Protein AF-A0A8H3X590-F1 (afdb_monomer_lite)

InterPro domains:
  IPR041078 Plavaka transposase [PF18759] (46-202)

Radius of gyration: 19.2 Å; chains: 1; bounding box: 44×48×50 Å

Sequence (205 aa):
MPLMSCIQNILEISDISQTFALEYEELYKTTKNGKGNIYKKQNNEKCQLHPIYLSLGNIPTWRRNRQDAKQLLGYLPIIKSNVEKEIKRQLFHKCLDIILEPILTFSEKGTNLLFNNKFIWFYPKISTIIADWPEAATFCLTYKSTKSKYSCHFCLVKRDNLTNTNLNKKDMELRNHENMQYYYNSNEEQTVSIETVPNIFWKFK

Foldseek 3Di:
DLVLVQVVQLLVPPVQLVQFDQDADPPDDDDPDDDDDDDDDDDDDDFDWAWDKDADNRHPPVVCPDPSRIDTLDTQGDDDPPDDPQVNLQSRQVVVCVSCVVLLVCQPVFDWHQHPNDTDTDRHDDDDDDDDLVVLCSLLQADCDLPQLQNDSFWQDGSVCPPPPPDDPVNIHTDDLVVCVVCLVVVNCSVSRGDNHDRPCNSHD

pLDDT: mean 82.75, std 17.67, range [28.27, 96.56]

Organism: Gigaspora margarita (NCBI:txid4874)

Structure (mmCIF, N/CA/C/O backbone):
data_AF-A0A8H3X590-F1
#
_entry.id   AF-A0A8H3X590-F1
#
loop_
_atom_site.group_PDB
_atom_site.id
_atom_site.type_symbol
_atom_site.label_atom_id
_atom_site.label_alt_id
_atom_site.label_comp_id
_atom_site.label_asym_id
_atom_site.label_entity_id
_atom_site.label_seq_id
_atom_site.pdbx_PDB_ins_code
_atom_site.Cartn_x
_atom_site.Cartn_y
_atom_site.Cartn_z
_atom_site.occupancy
_atom_site.B_iso_or_equiv
_atom_site.auth_seq_id
_atom_site.auth_comp_id
_atom_site.auth_asym_id
_atom_site.auth_atom_id
_atom_site.pdbx_PDB_model_num
ATOM 1 N N . MET A 1 1 ? -1.806 15.517 14.520 1.00 57.88 1 MET A N 1
ATOM 2 C CA . MET A 1 1 ? -1.315 14.497 13.567 1.00 57.88 1 MET A CA 1
ATOM 3 C C . MET A 1 1 ? -2.529 13.956 12.818 1.00 57.88 1 MET A C 1
ATOM 5 O O . MET A 1 1 ? -3.416 13.440 13.490 1.00 57.88 1 MET A O 1
ATOM 9 N N . PRO A 1 2 ? -2.640 14.141 11.489 1.00 80.62 2 PRO A N 1
ATOM 10 C CA . PRO A 1 2 ? -3.891 13.912 10.755 1.00 80.62 2 PRO A CA 1
ATOM 11 C C . PRO A 1 2 ? -4.395 12.467 10.842 1.00 80.62 2 PRO A C 1
ATOM 13 O O . PRO A 1 2 ? -5.602 12.260 10.853 1.00 80.62 2 PRO A O 1
ATOM 16 N N . LEU A 1 3 ? -3.498 11.482 10.988 1.00 87.88 3 LEU A N 1
ATOM 17 C CA . LEU A 1 3 ? -3.860 10.066 11.080 1.00 87.88 3 LEU A CA 1
ATOM 18 C C . LEU A 1 3 ? -4.837 9.771 12.228 1.00 87.88 3 LEU A C 1
ATOM 20 O O . LEU A 1 3 ? -5.908 9.225 11.981 1.00 87.88 3 LEU A O 1
ATOM 24 N N . MET A 1 4 ? -4.487 10.134 13.467 1.00 88.25 4 MET A N 1
ATOM 25 C CA . MET A 1 4 ? -5.324 9.813 14.631 1.00 88.25 4 MET A CA 1
ATOM 26 C C . MET A 1 4 ? -6.676 10.510 14.559 1.00 88.25 4 MET A C 1
ATOM 28 O O . MET A 1 4 ? -7.693 9.872 14.806 1.00 88.25 4 MET A O 1
ATOM 32 N N . SER A 1 5 ? -6.698 11.773 14.129 1.00 90.06 5 SER A N 1
ATOM 33 C CA . SER A 1 5 ? -7.947 12.498 13.897 1.00 90.06 5 SER A CA 1
ATOM 34 C C . SER A 1 5 ? -8.797 11.825 12.813 1.00 90.06 5 SER A C 1
ATOM 36 O O . SER A 1 5 ? -9.993 11.663 13.001 1.00 90.06 5 SER A O 1
ATOM 38 N N . CYS A 1 6 ? -8.201 11.346 11.713 1.00 92.75 6 CYS A N 1
ATOM 39 C CA . CYS A 1 6 ? -8.937 10.595 10.689 1.00 92.75 6 CYS A CA 1
ATOM 40 C C . CYS A 1 6 ? -9.541 9.298 11.242 1.00 92.75 6 CYS A C 1
ATOM 42 O O . CYS A 1 6 ? -10.687 8.984 10.933 1.00 92.75 6 CYS A O 1
ATOM 44 N N . ILE A 1 7 ? -8.786 8.543 12.047 1.00 92.06 7 ILE A N 1
ATOM 45 C CA . ILE A 1 7 ? -9.272 7.304 12.672 1.00 92.06 7 ILE A CA 1
ATOM 46 C C . ILE A 1 7 ? -10.425 7.619 13.634 1.00 92.06 7 ILE A C 1
ATOM 48 O O . ILE A 1 7 ? -11.472 6.983 13.550 1.00 92.06 7 ILE A O 1
ATOM 52 N N . GLN A 1 8 ? -10.258 8.622 14.501 1.00 91.31 8 GLN A N 1
ATOM 53 C CA . GLN A 1 8 ? -11.281 9.054 15.458 1.00 91.31 8 GLN A CA 1
ATOM 54 C C . GLN A 1 8 ? -12.563 9.492 14.749 1.00 91.31 8 GLN A C 1
ATOM 56 O O . GLN A 1 8 ? -13.624 8.965 15.061 1.00 91.31 8 GLN A O 1
ATOM 61 N N . ASN A 1 9 ? -12.459 10.328 13.714 1.00 92.12 9 ASN A N 1
ATOM 62 C CA . ASN A 1 9 ? -13.611 10.772 12.927 1.00 92.12 9 ASN A CA 1
ATOM 63 C C . ASN A 1 9 ? -14.403 9.599 12.317 1.00 92.12 9 ASN A C 1
ATOM 65 O O . ASN A 1 9 ? -15.622 9.672 12.209 1.00 92.12 9 ASN A O 1
ATOM 69 N N . ILE A 1 10 ? -13.731 8.518 11.894 1.00 92.62 10 ILE A N 1
ATOM 70 C CA . ILE A 1 10 ? -14.415 7.317 11.379 1.00 92.62 10 ILE A CA 1
ATOM 71 C C . ILE A 1 10 ? -15.140 6.581 12.512 1.00 92.62 10 ILE A C 1
ATOM 73 O O . ILE A 1 10 ? -16.262 6.115 12.322 1.00 92.62 10 ILE A O 1
ATOM 77 N N . LEU A 1 11 ? -14.505 6.463 13.679 1.00 91.56 11 LEU A N 1
ATOM 78 C CA . LEU A 1 11 ? -15.050 5.746 14.835 1.00 91.56 11 LEU A CA 1
ATOM 79 C C . LEU A 1 11 ? -16.161 6.513 15.563 1.00 91.56 11 LEU A C 1
ATOM 81 O O . LEU A 1 11 ? -16.959 5.893 16.256 1.00 91.56 11 LEU A O 1
ATOM 85 N N . GLU A 1 12 ? -16.247 7.831 15.392 1.00 90.50 12 GLU A N 1
ATOM 86 C CA . GLU A 1 12 ? -17.350 8.655 15.905 1.00 90.50 12 GLU A CA 1
ATOM 87 C C . GLU A 1 12 ? -18.681 8.385 15.186 1.00 90.50 12 GLU A C 1
ATOM 89 O O . GLU A 1 12 ? -19.751 8.716 15.701 1.00 90.50 12 GLU A O 1
ATOM 94 N N . ILE A 1 13 ? -18.646 7.746 14.013 1.00 90.31 13 ILE A N 1
ATOM 95 C CA . ILE A 1 13 ? -19.857 7.373 13.290 1.00 90.31 13 ILE A CA 1
ATOM 96 C C . ILE A 1 13 ? -20.522 6.195 14.018 1.00 90.31 13 ILE A C 1
ATOM 98 O O . ILE A 1 13 ? -19.955 5.106 14.135 1.00 90.31 13 ILE A O 1
ATOM 102 N N . SER A 1 14 ? -21.746 6.414 14.504 1.00 86.44 14 SER A N 1
ATOM 103 C CA . SER A 1 14 ? -22.426 5.513 15.446 1.00 86.44 14 SER A CA 1
ATOM 104 C C . SER A 1 14 ? -22.568 4.071 14.948 1.00 86.44 14 SER A C 1
ATOM 106 O O . SER A 1 14 ? -22.313 3.137 15.707 1.00 86.44 14 SER A O 1
ATOM 108 N N . ASP A 1 15 ? -22.919 3.866 13.678 1.00 86.69 15 ASP A N 1
ATOM 109 C CA . ASP A 1 15 ? -23.076 2.530 13.092 1.00 86.69 15 ASP A CA 1
ATOM 110 C C . ASP A 1 15 ? -21.729 1.825 12.826 1.00 86.69 15 ASP A C 1
ATOM 112 O O . ASP A 1 15 ? -21.641 0.595 12.867 1.00 86.69 15 ASP A O 1
ATOM 116 N N . ILE A 1 16 ? -20.654 2.590 12.615 1.00 84.56 16 ILE A N 1
ATOM 117 C CA . ILE A 1 16 ? -19.287 2.067 12.503 1.00 84.56 16 ILE A CA 1
ATOM 118 C C . ILE A 1 16 ? -18.768 1.637 13.871 1.00 84.56 16 ILE A C 1
ATOM 120 O O . ILE A 1 16 ? -18.254 0.529 13.981 1.00 84.56 16 ILE A O 1
ATOM 124 N N . SER A 1 17 ? -18.941 2.451 14.917 1.00 76.75 17 SER A N 1
ATOM 125 C CA . SER A 1 17 ? -18.520 2.082 16.278 1.00 76.75 17 SER A CA 1
ATOM 126 C C . SER A 1 17 ? -19.137 0.753 16.732 1.00 76.75 17 SER A C 1
ATOM 128 O O . SER A 1 17 ? -18.468 -0.077 17.342 1.00 76.75 17 SER A O 1
ATOM 130 N N . GLN A 1 18 ? -20.392 0.498 16.356 1.00 79.19 18 GLN A N 1
ATOM 131 C CA . GLN A 1 18 ? -21.087 -0.754 16.671 1.00 79.19 18 GLN A CA 1
ATOM 132 C C . GLN A 1 18 ? -20.576 -1.969 15.883 1.00 79.19 18 GLN A C 1
ATOM 134 O O . GLN A 1 18 ? -20.764 -3.102 16.319 1.00 79.19 18 GLN A O 1
ATOM 139 N N . THR A 1 19 ? -19.965 -1.755 14.715 1.00 79.19 19 THR A N 1
ATOM 140 C CA . THR A 1 19 ? -19.538 -2.825 13.795 1.00 79.19 19 THR A CA 1
ATOM 141 C C . THR A 1 19 ? -18.021 -2.980 13.694 1.00 79.19 19 THR A C 1
ATOM 143 O O . THR A 1 19 ? -17.544 -3.880 13.002 1.00 79.19 19 THR A O 1
ATOM 146 N N . PHE A 1 20 ? -17.263 -2.119 14.372 1.00 79.88 20 PHE A N 1
ATOM 147 C CA . PHE A 1 20 ? -15.809 -2.134 14.397 1.00 79.88 20 PHE A CA 1
ATOM 148 C C . PHE A 1 20 ? -15.286 -3.311 15.228 1.00 79.88 20 PHE A C 1
ATOM 150 O O . PHE A 1 20 ? -15.582 -3.430 16.416 1.00 79.88 20 PHE A O 1
ATOM 157 N N . ALA A 1 21 ? -14.474 -4.168 14.608 1.00 76.56 21 ALA A N 1
ATOM 158 C CA . ALA A 1 21 ? -13.786 -5.251 15.303 1.00 76.56 21 ALA A CA 1
ATOM 159 C C . ALA A 1 21 ? -12.439 -4.769 15.869 1.00 76.56 21 ALA A C 1
ATOM 161 O O . ALA A 1 21 ? -11.630 -4.197 15.143 1.00 76.56 21 ALA A O 1
ATOM 162 N N . LEU A 1 22 ? -12.165 -5.016 17.152 1.00 72.81 22 LEU A N 1
ATOM 163 C CA . LEU A 1 22 ? -10.876 -4.652 17.764 1.00 72.81 22 LEU A CA 1
ATOM 164 C C . LEU A 1 22 ? -9.712 -5.480 17.203 1.00 72.81 22 LEU A C 1
ATOM 166 O O . LEU A 1 22 ? -8.600 -4.974 17.070 1.00 72.81 22 LEU A O 1
ATOM 170 N N . GLU A 1 23 ? -9.990 -6.722 16.815 1.00 64.81 23 GLU A N 1
ATOM 171 C CA . GLU A 1 23 ? -9.049 -7.606 16.136 1.00 64.81 23 GLU A CA 1
ATOM 172 C C . GLU A 1 23 ? -9.379 -7.661 14.641 1.00 64.81 23 GLU A C 1
ATOM 174 O O . GLU A 1 23 ? -10.546 -7.671 14.240 1.00 64.81 23 GLU A O 1
ATOM 179 N N . TYR A 1 24 ? -8.343 -7.628 13.802 1.00 53.16 24 TYR A N 1
ATOM 180 C CA . TYR A 1 24 ? -8.499 -7.751 12.356 1.00 53.16 24 TYR A CA 1
ATOM 181 C C . TYR A 1 24 ? -8.414 -9.226 11.961 1.00 53.16 24 TYR A C 1
ATOM 183 O O . TYR A 1 24 ? -7.345 -9.825 12.051 1.00 53.16 24 TYR A O 1
ATOM 191 N N . GLU A 1 25 ? -9.519 -9.784 11.473 1.00 52.44 25 GLU A N 1
ATOM 192 C CA . GLU A 1 25 ? -9.535 -11.073 10.781 1.00 52.44 25 GLU A CA 1
ATOM 193 C C . GLU A 1 25 ? -9.672 -10.843 9.268 1.00 52.44 25 GLU A C 1
ATOM 195 O O . GLU A 1 25 ? -10.528 -10.070 8.819 1.00 52.44 25 GLU A O 1
ATOM 200 N N . GLU A 1 26 ? -8.848 -11.519 8.459 1.00 44.62 26 GLU A N 1
ATOM 201 C CA . GLU A 1 26 ? -8.999 -11.535 6.999 1.00 44.62 26 GLU A CA 1
ATOM 202 C C . GLU A 1 26 ? -10.311 -12.238 6.614 1.00 44.62 26 GLU A C 1
ATOM 204 O O . GLU A 1 26 ? -10.376 -13.446 6.388 1.00 44.62 26 GLU A O 1
ATOM 209 N N . LEU A 1 27 ? -11.399 -11.474 6.527 1.00 39.84 27 LEU A N 1
ATOM 210 C CA . LEU A 1 27 ? -12.687 -11.984 6.069 1.00 39.84 27 LEU A CA 1
ATOM 211 C C . LEU A 1 27 ? -12.680 -12.130 4.539 1.00 39.84 27 LEU A C 1
ATOM 213 O O . LEU A 1 27 ? -13.126 -11.238 3.811 1.00 39.84 27 LEU A O 1
ATOM 217 N N . TYR A 1 28 ? -12.225 -13.278 4.033 1.00 33.28 28 TYR A N 1
ATOM 218 C CA . TYR A 1 28 ? -12.464 -13.673 2.643 1.00 33.28 28 TYR A CA 1
ATOM 219 C C . TYR A 1 28 ? -13.969 -13.901 2.434 1.00 33.28 28 TYR A C 1
ATOM 221 O O . TYR A 1 28 ? -14.511 -14.953 2.764 1.00 33.28 28 TYR A O 1
ATOM 229 N N . LYS A 1 29 ? -14.672 -12.916 1.867 1.00 37.62 29 LYS A N 1
ATOM 230 C CA . LYS A 1 29 ? -16.024 -13.107 1.321 1.00 37.62 29 LYS A CA 1
ATOM 231 C C . LYS A 1 29 ? -15.981 -12.958 -0.195 1.00 37.62 29 LYS A C 1
ATOM 233 O O . LYS A 1 29 ? -15.778 -11.864 -0.714 1.00 37.62 29 LYS A O 1
ATOM 238 N N . THR A 1 30 ? -16.204 -14.061 -0.905 1.00 30.72 30 THR A N 1
ATOM 239 C CA . THR A 1 30 ? -16.489 -14.090 -2.343 1.00 30.72 30 THR A CA 1
ATOM 240 C C . THR A 1 30 ? -17.854 -13.459 -2.598 1.00 30.72 30 THR A C 1
ATOM 242 O O . THR A 1 30 ? -18.898 -14.084 -2.423 1.00 30.72 30 THR A O 1
ATOM 245 N N . THR A 1 31 ? -17.881 -12.203 -3.034 1.00 37.03 31 THR A N 1
ATOM 246 C CA . THR A 1 31 ? -19.108 -11.584 -3.539 1.00 37.03 31 THR A CA 1
ATOM 247 C C . THR A 1 31 ? -19.279 -11.909 -5.021 1.00 37.03 31 THR A C 1
ATOM 249 O O . THR A 1 31 ? -18.711 -11.259 -5.898 1.00 37.03 31 THR A O 1
ATOM 252 N N . LYS A 1 32 ? -20.116 -12.913 -5.320 1.00 39.38 32 LYS A N 1
ATOM 253 C CA . LYS A 1 32 ? -20.807 -12.984 -6.614 1.00 39.38 32 LYS A CA 1
ATOM 254 C C . LYS A 1 32 ? -21.750 -11.786 -6.684 1.00 39.38 32 LYS A C 1
ATOM 256 O O . LYS A 1 32 ? -22.733 -11.755 -5.952 1.00 39.38 32 LYS A O 1
ATOM 261 N N . ASN A 1 33 ? -21.384 -10.800 -7.499 1.00 33.91 33 ASN A N 1
ATOM 262 C CA . ASN A 1 33 ? -22.242 -9.912 -8.295 1.00 33.91 33 ASN A CA 1
ATOM 263 C C . ASN A 1 33 ? -21.547 -8.563 -8.469 1.00 33.91 33 ASN A C 1
ATOM 265 O O . ASN A 1 33 ? -21.613 -7.672 -7.622 1.00 33.91 33 ASN A O 1
ATOM 269 N N . GLY A 1 34 ? -20.865 -8.434 -9.606 1.00 42.81 34 GLY A N 1
ATOM 270 C CA . GLY A 1 34 ? -20.361 -7.165 -10.094 1.00 42.81 34 GLY A CA 1
ATOM 271 C C . GLY A 1 34 ? -21.513 -6.276 -10.544 1.00 42.81 34 GLY A C 1
ATOM 272 O O . GLY A 1 34 ? -22.334 -6.690 -11.356 1.00 42.81 34 GLY A O 1
ATOM 273 N N . LYS A 1 35 ? -21.539 -5.057 -10.009 1.00 28.86 35 LYS A N 1
ATOM 274 C CA . LYS A 1 35 ? -22.038 -3.830 -10.645 1.00 28.86 35 LYS A CA 1
ATOM 275 C C . LYS A 1 35 ? -21.474 -2.661 -9.835 1.00 28.86 35 LYS A C 1
ATOM 277 O O . LYS A 1 35 ? -21.995 -2.306 -8.783 1.00 28.86 35 LYS A O 1
ATOM 282 N N . GLY A 1 36 ? -20.338 -2.135 -10.289 1.00 29.06 36 GLY A N 1
ATOM 283 C CA . GLY A 1 36 ? -19.724 -0.931 -9.737 1.00 29.06 36 GLY A CA 1
ATOM 284 C C . GLY A 1 36 ? -20.331 0.306 -10.389 1.00 29.06 36 GLY A C 1
ATOM 285 O O . GLY A 1 36 ? -20.330 0.419 -11.613 1.00 29.06 36 GLY A O 1
ATOM 286 N N . ASN A 1 37 ? -20.853 1.221 -9.575 1.00 28.27 37 ASN A N 1
ATOM 287 C CA . ASN A 1 37 ? -21.259 2.546 -10.030 1.00 28.27 37 ASN A CA 1
ATOM 288 C C . ASN A 1 37 ? -20.019 3.406 -10.314 1.00 28.27 37 ASN A C 1
ATOM 290 O O . ASN A 1 37 ? -19.065 3.426 -9.537 1.00 28.27 37 ASN A O 1
ATOM 294 N N . ILE A 1 38 ? -20.061 4.122 -11.436 1.00 34.88 38 ILE A N 1
ATOM 295 C CA . ILE A 1 38 ? -19.031 5.050 -11.908 1.00 34.88 38 ILE A CA 1
ATOM 296 C C . ILE A 1 38 ? -19.156 6.357 -11.114 1.00 34.88 38 ILE A C 1
ATOM 298 O O . ILE A 1 38 ? -20.185 7.029 -11.194 1.00 34.88 38 ILE A O 1
ATOM 302 N N . TYR A 1 39 ? -18.116 6.751 -10.378 1.00 39.03 39 TYR A N 1
ATOM 303 C CA . TYR A 1 39 ? -18.061 8.067 -9.736 1.00 39.03 39 TYR A CA 1
ATOM 304 C C . TYR A 1 39 ? -17.439 9.090 -10.693 1.00 39.03 39 TYR A C 1
ATOM 306 O O . TYR A 1 39 ? -16.252 9.028 -11.004 1.00 39.03 39 TYR A O 1
ATOM 314 N N . LYS A 1 40 ? -18.240 10.063 -11.143 1.00 28.80 40 LYS A N 1
ATOM 315 C CA . LYS A 1 40 ? -17.733 11.311 -11.729 1.00 28.80 40 LYS A CA 1
ATOM 316 C C . LYS A 1 40 ? -17.323 12.249 -10.594 1.00 28.80 40 LYS A C 1
ATOM 318 O O . LYS A 1 40 ? -18.156 12.590 -9.759 1.00 28.80 40 LYS A O 1
ATOM 323 N N . LYS A 1 41 ? -16.073 12.714 -10.596 1.00 37.88 41 LYS A N 1
ATOM 324 C CA . LYS A 1 41 ? -15.637 13.872 -9.806 1.00 37.88 41 LYS A CA 1
ATOM 325 C C . LYS A 1 41 ? -15.541 15.074 -10.750 1.00 37.88 41 LYS A C 1
ATOM 327 O O . LYS A 1 41 ? -14.845 15.004 -11.759 1.00 37.88 41 LYS A O 1
ATOM 332 N N . GLN A 1 42 ? -16.290 16.137 -10.459 1.00 35.25 42 GLN A N 1
ATOM 333 C CA . GLN A 1 42 ? -16.152 17.432 -11.129 1.00 35.25 42 GLN A CA 1
ATOM 334 C C . GLN A 1 42 ? -14.838 18.087 -10.687 1.00 35.25 42 GLN A C 1
ATOM 336 O O . GLN A 1 42 ? -14.557 18.183 -9.492 1.00 35.25 42 GLN A O 1
ATOM 341 N N . ASN A 1 43 ? -14.041 18.516 -11.664 1.00 33.75 43 ASN A N 1
ATOM 342 C CA . ASN A 1 43 ? -12.837 19.311 -11.462 1.00 33.75 43 ASN A CA 1
ATOM 343 C C . ASN A 1 43 ? -13.226 20.790 -11.366 1.00 33.75 43 ASN A C 1
ATOM 345 O O . ASN A 1 43 ? -13.877 21.294 -12.276 1.00 33.75 43 ASN A O 1
ATOM 349 N N . ASN A 1 44 ? -12.767 21.479 -10.322 1.00 30.83 44 ASN A N 1
ATOM 350 C CA . ASN A 1 44 ? -12.563 22.925 -10.357 1.00 30.83 44 ASN A CA 1
ATOM 351 C C . ASN A 1 44 ? -11.056 23.189 -10.262 1.00 30.83 44 ASN A C 1
ATOM 353 O O . ASN A 1 44 ? -10.356 22.617 -9.428 1.00 30.83 44 ASN A O 1
ATOM 357 N N . GLU A 1 45 ? -10.561 23.998 -11.191 1.00 44.53 45 GLU A N 1
ATOM 358 C CA . GLU A 1 45 ? -9.152 24.273 -11.457 1.00 44.53 45 GLU A CA 1
ATOM 359 C C . GLU A 1 45 ? -8.461 25.023 -10.306 1.00 44.53 45 GLU A C 1
ATOM 361 O O . GLU A 1 45 ? -8.887 26.119 -9.946 1.00 44.53 45 GLU A O 1
ATOM 366 N N . LYS A 1 46 ? -7.369 24.448 -9.769 1.00 39.19 46 LYS A N 1
ATOM 367 C CA . LYS A 1 46 ? -6.138 25.094 -9.242 1.00 39.19 46 LYS A CA 1
ATOM 368 C C . LYS A 1 46 ? -5.322 24.047 -8.475 1.00 39.19 46 LYS A C 1
ATOM 370 O O . LYS A 1 46 ? -5.843 23.437 -7.554 1.00 39.19 46 LYS A O 1
ATOM 375 N N . CYS A 1 47 ? -4.067 23.829 -8.888 1.00 43.00 47 CYS A N 1
ATOM 376 C CA . CYS A 1 47 ? -3.148 22.790 -8.387 1.00 43.00 47 CYS A CA 1
ATOM 377 C C . CYS A 1 47 ? -3.810 21.407 -8.263 1.00 43.00 47 CYS A C 1
ATOM 379 O O . CYS A 1 47 ? -4.339 21.058 -7.215 1.00 43.00 47 CYS A O 1
ATOM 381 N N . GLN A 1 48 ? -3.784 20.605 -9.335 1.00 64.06 48 GLN A N 1
ATOM 382 C CA . GLN A 1 48 ? -4.301 19.237 -9.276 1.00 64.06 48 GLN A CA 1
ATOM 383 C C . GLN A 1 48 ? -3.504 18.470 -8.206 1.00 64.06 48 GLN A C 1
ATOM 385 O O . GLN A 1 48 ? -2.318 18.212 -8.367 1.00 64.06 48 GLN A O 1
ATOM 390 N N . LEU A 1 49 ? -4.125 18.193 -7.068 1.00 78.56 49 LEU A N 1
ATOM 391 C CA . LEU A 1 49 ? -3.565 17.398 -5.986 1.00 78.56 49 LEU A CA 1
ATOM 392 C C . LEU A 1 49 ? -4.270 16.048 -6.005 1.00 78.56 49 LEU A C 1
ATOM 394 O O . LEU A 1 49 ? -5.488 15.989 -6.186 1.00 78.56 49 LEU A O 1
ATOM 398 N N . HIS A 1 50 ? -3.520 14.966 -5.825 1.00 85.00 50 HIS A N 1
ATOM 399 C CA . HIS A 1 50 ? -4.090 13.627 -5.807 1.00 85.00 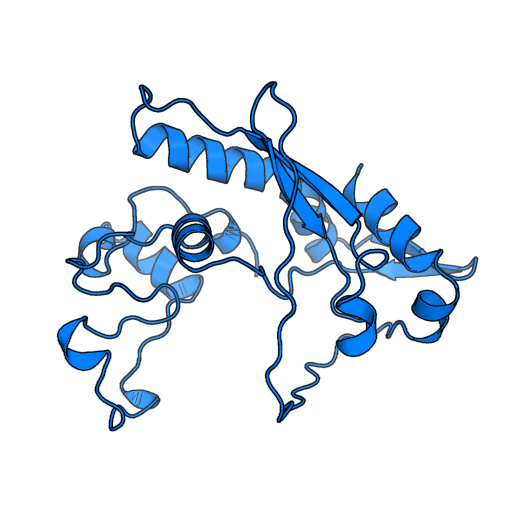50 HIS A CA 1
ATOM 400 C C . HIS A 1 50 ? -4.434 13.238 -4.356 1.00 85.00 50 HIS A C 1
ATOM 402 O O . HIS A 1 50 ? -3.522 13.109 -3.539 1.00 85.00 50 HIS A O 1
ATOM 408 N N . PRO A 1 51 ? -5.721 13.123 -3.981 1.00 91.00 51 PRO A N 1
ATOM 409 C CA . PRO A 1 51 ? -6.110 12.856 -2.599 1.00 91.00 51 PRO A CA 1
ATOM 410 C C . PRO A 1 51 ? -5.826 11.403 -2.207 1.00 91.00 51 PRO A C 1
ATOM 412 O O . PRO A 1 51 ? -6.161 10.484 -2.947 1.00 91.00 51 PRO A O 1
ATOM 415 N N . ILE A 1 52 ? -5.295 11.196 -1.004 1.00 92.19 52 ILE A N 1
ATOM 416 C CA . ILE A 1 52 ? -5.209 9.882 -0.364 1.00 92.19 52 ILE A CA 1
ATOM 417 C C . ILE A 1 52 ? -6.298 9.797 0.696 1.00 92.19 52 ILE A C 1
ATOM 419 O O . ILE A 1 52 ? -6.361 10.632 1.599 1.00 92.19 52 ILE A O 1
ATOM 423 N N . TYR A 1 53 ? -7.122 8.758 0.614 1.00 93.88 53 TYR A N 1
ATOM 424 C CA . TYR A 1 53 ? -8.138 8.461 1.614 1.00 93.88 53 TYR A CA 1
ATOM 425 C C . TYR A 1 53 ? -7.732 7.261 2.469 1.00 93.88 53 TYR A C 1
ATOM 427 O O . TYR A 1 53 ? -7.182 6.282 1.970 1.00 93.88 53 TYR A O 1
ATOM 435 N N . LEU A 1 54 ? -8.054 7.333 3.755 1.00 94.81 54 LEU A N 1
ATOM 436 C CA . LEU A 1 54 ? -7.930 6.261 4.731 1.00 94.81 54 LEU A CA 1
ATOM 437 C C . LEU A 1 54 ? -9.303 5.630 4.976 1.00 94.81 54 LEU A C 1
ATOM 439 O O . LEU A 1 54 ? -10.306 6.334 5.079 1.00 94.81 54 LEU A O 1
ATOM 443 N N . SER A 1 55 ? -9.333 4.310 5.135 1.00 94.62 55 SER A N 1
ATOM 444 C CA . SER A 1 55 ? -10.470 3.572 5.694 1.00 94.62 55 SER A CA 1
ATOM 445 C C . SER A 1 55 ? -9.950 2.506 6.654 1.00 94.62 55 SER A C 1
ATOM 447 O O . SER A 1 55 ? -8.798 2.086 6.529 1.00 94.62 55 SER A O 1
ATOM 449 N N . LEU A 1 56 ? -10.773 2.064 7.605 1.00 93.88 56 LEU A N 1
ATOM 450 C CA . LEU A 1 56 ? -10.353 1.062 8.586 1.00 93.88 56 LEU A CA 1
ATOM 451 C C . LEU A 1 56 ? -10.650 -0.351 8.075 1.00 93.88 56 LEU A C 1
ATOM 453 O O . LEU A 1 56 ? -11.781 -0.664 7.696 1.00 93.88 56 LEU A O 1
ATOM 457 N N . GLY A 1 57 ? -9.630 -1.212 8.084 1.00 91.56 57 GLY A N 1
ATOM 458 C CA . GLY A 1 57 ? -9.739 -2.607 7.648 1.00 91.56 57 GLY A CA 1
ATOM 459 C C . GLY A 1 57 ? -10.761 -3.405 8.462 1.00 91.56 57 GLY A C 1
ATOM 460 O O . GLY A 1 57 ? -11.476 -4.227 7.899 1.00 91.56 57 GLY A O 1
ATOM 461 N N . ASN A 1 58 ? -10.880 -3.080 9.747 1.00 90.44 58 ASN A N 1
ATOM 462 C CA . ASN A 1 58 ? -11.758 -3.708 10.734 1.00 90.44 58 ASN A CA 1
ATOM 463 C C . ASN A 1 58 ? -13.255 -3.396 10.551 1.00 90.44 58 ASN A C 1
ATOM 465 O O . ASN A 1 58 ? -14.086 -3.905 11.300 1.00 90.44 58 ASN A O 1
ATOM 469 N N . ILE A 1 59 ? -13.610 -2.542 9.586 1.00 91.00 59 ILE A N 1
ATOM 470 C CA . ILE A 1 59 ? -15.003 -2.255 9.235 1.00 91.00 59 ILE A CA 1
ATOM 471 C C . ILE A 1 59 ? -15.449 -3.245 8.150 1.00 91.00 59 ILE A C 1
ATOM 473 O O . ILE A 1 59 ? -14.757 -3.375 7.130 1.00 91.00 59 ILE A O 1
ATOM 477 N N . PRO A 1 60 ? -16.623 -3.892 8.293 1.00 89.50 60 PRO A N 1
ATOM 478 C CA . PRO A 1 60 ? -17.167 -4.783 7.275 1.00 89.50 60 PRO A CA 1
ATOM 479 C C . PRO A 1 60 ? -17.209 -4.139 5.884 1.00 89.50 60 PRO A C 1
ATOM 481 O O . PRO A 1 60 ? -17.604 -2.982 5.730 1.00 89.50 60 PRO A O 1
ATOM 484 N N . THR A 1 61 ? -16.875 -4.907 4.842 1.00 89.50 61 THR A N 1
ATOM 485 C CA . THR A 1 61 ? -16.725 -4.402 3.463 1.00 89.50 61 THR A CA 1
ATOM 486 C C . THR A 1 61 ? -17.931 -3.598 2.967 1.00 89.50 61 THR A C 1
ATOM 488 O O . THR A 1 61 ? -17.762 -2.542 2.358 1.00 89.50 61 THR A O 1
ATOM 491 N N . TRP A 1 62 ? -19.157 -4.057 3.251 1.00 90.25 62 TRP A N 1
ATOM 492 C CA . TRP A 1 62 ? -20.385 -3.369 2.834 1.00 90.25 62 TRP A CA 1
ATOM 493 C C . TRP A 1 62 ? -20.502 -1.958 3.433 1.00 90.25 62 TRP A C 1
ATOM 495 O O . TRP A 1 62 ? -21.009 -1.052 2.769 1.00 90.25 62 TRP A O 1
ATOM 505 N N . ARG A 1 63 ? -19.987 -1.754 4.653 1.00 92.44 63 ARG A N 1
ATOM 506 C CA . ARG A 1 63 ? -19.995 -0.467 5.352 1.00 92.44 63 ARG A CA 1
ATOM 507 C C . ARG A 1 63 ? -18.795 0.397 4.976 1.00 92.44 63 ARG A C 1
ATOM 509 O O . ARG A 1 63 ? -18.968 1.581 4.689 1.00 92.44 63 ARG A O 1
ATOM 516 N N . ARG A 1 64 ? -17.608 -0.211 4.884 1.00 92.06 64 ARG A N 1
ATOM 517 C CA . ARG A 1 64 ? -16.344 0.423 4.468 1.00 92.06 64 ARG A CA 1
ATOM 518 C C . ARG A 1 64 ? -16.418 1.036 3.064 1.00 92.06 64 ARG A C 1
ATOM 520 O O . ARG A 1 64 ? -15.772 2.041 2.768 1.00 92.06 64 ARG A O 1
ATOM 527 N N . ASN A 1 65 ? -17.242 0.465 2.185 1.00 90.94 65 ASN A N 1
ATOM 528 C CA . ASN A 1 65 ? -17.418 0.962 0.821 1.00 90.94 65 ASN A CA 1
ATOM 529 C C . ASN A 1 65 ? -18.199 2.280 0.728 1.00 90.94 65 ASN A C 1
ATOM 531 O O . ASN A 1 65 ? -18.081 2.967 -0.287 1.00 90.94 65 ASN A O 1
ATOM 535 N N . ARG A 1 66 ? -18.922 2.691 1.776 1.00 92.81 66 ARG A N 1
ATOM 536 C CA . ARG A 1 66 ? -19.583 4.002 1.820 1.00 92.81 66 ARG A CA 1
ATOM 537 C C . ARG A 1 66 ? -18.556 5.142 1.886 1.00 92.81 66 ARG A C 1
ATOM 539 O O . ARG A 1 66 ? -17.394 4.926 2.229 1.00 92.81 66 ARG A O 1
ATOM 546 N N . GLN A 1 67 ? -18.957 6.339 1.460 1.00 92.12 67 GLN A N 1
ATOM 547 C CA . GLN A 1 67 ? -18.055 7.492 1.342 1.00 92.12 67 GLN A CA 1
ATOM 548 C C . GLN A 1 67 ? -17.660 8.070 2.707 1.00 92.12 67 GLN A C 1
ATOM 550 O O . GLN A 1 67 ? -16.516 8.462 2.886 1.00 92.12 67 GLN A O 1
ATOM 555 N N . ASP A 1 68 ? -18.587 8.076 3.657 1.00 92.56 68 ASP A N 1
ATOM 556 C CA . ASP A 1 68 ? -18.415 8.548 5.035 1.00 92.56 68 ASP A CA 1
ATOM 557 C C . ASP A 1 68 ? -17.482 7.657 5.878 1.00 92.56 68 ASP A C 1
ATOM 559 O O . ASP A 1 68 ? -16.809 8.150 6.776 1.00 92.56 68 ASP A O 1
ATOM 563 N N . ALA A 1 69 ? -17.350 6.371 5.532 1.00 93.31 69 ALA A N 1
ATOM 564 C CA . ALA A 1 69 ? -16.365 5.453 6.119 1.00 93.31 69 ALA A CA 1
ATOM 565 C C . ALA A 1 69 ? -14.922 5.687 5.623 1.00 93.31 69 ALA A C 1
ATOM 567 O O . ALA A 1 69 ? -14.034 4.868 5.881 1.00 93.31 69 ALA A O 1
ATOM 568 N N . LYS A 1 70 ? -14.686 6.764 4.862 1.00 94.50 70 LYS A N 1
ATOM 569 C CA . LYS A 1 70 ? -13.374 7.149 4.345 1.00 94.50 70 LYS A CA 1
ATOM 570 C C . LYS A 1 70 ? -13.067 8.583 4.749 1.00 94.50 70 LYS A C 1
ATOM 572 O O . LYS A 1 70 ? -13.884 9.475 4.549 1.00 94.50 70 LYS A O 1
ATOM 577 N N . GLN A 1 71 ? -11.867 8.816 5.258 1.00 94.75 71 GLN A N 1
ATOM 578 C CA . GLN A 1 71 ? -11.394 10.150 5.627 1.00 94.75 71 GLN A CA 1
ATOM 579 C C . GLN A 1 71 ? -10.201 10.537 4.765 1.00 94.75 71 GLN A C 1
ATOM 581 O O . GLN A 1 71 ? -9.395 9.690 4.388 1.00 94.75 71 GLN A O 1
ATOM 586 N N . LEU A 1 72 ? -10.103 11.814 4.411 1.00 93.19 72 LEU A N 1
ATOM 587 C CA . LEU A 1 72 ? -8.971 12.331 3.651 1.00 93.19 72 LEU A CA 1
ATOM 588 C C . LEU A 1 72 ? -7.734 12.360 4.555 1.00 93.19 72 LEU A C 1
ATOM 590 O O . LEU A 1 72 ? -7.677 13.145 5.496 1.00 93.19 72 LEU A O 1
ATOM 594 N N . LEU A 1 73 ? -6.740 11.535 4.242 1.00 92.62 73 LEU A N 1
ATOM 595 C CA . LEU A 1 73 ? -5.488 11.469 4.991 1.00 92.62 73 LEU A CA 1
ATOM 596 C C . LEU A 1 73 ? -4.514 12.574 4.566 1.00 92.62 73 LEU A C 1
ATOM 598 O O . LEU A 1 73 ? -3.778 13.114 5.389 1.00 92.62 73 LEU A O 1
ATOM 602 N N . GLY A 1 74 ? -4.506 12.911 3.277 1.00 90.69 74 GLY A N 1
ATOM 603 C CA . GLY A 1 74 ? -3.623 13.933 2.735 1.00 90.69 74 GLY A CA 1
ATOM 604 C C . GLY A 1 74 ? -3.718 14.057 1.223 1.00 90.69 74 GLY A C 1
ATOM 605 O O . GLY A 1 74 ? -4.553 13.430 0.571 1.00 90.69 74 GLY A O 1
ATOM 606 N N . TYR A 1 75 ? -2.833 14.874 0.667 1.00 88.75 75 TYR A N 1
ATOM 607 C CA . TYR A 1 75 ? -2.735 15.129 -0.761 1.00 88.75 75 TYR A CA 1
ATOM 608 C C . TYR A 1 75 ? -1.319 14.846 -1.249 1.00 88.75 75 TYR A C 1
ATOM 610 O O . TYR A 1 75 ? -0.349 15.297 -0.642 1.00 88.75 75 TYR A O 1
ATOM 618 N N . LEU A 1 76 ? -1.206 14.154 -2.377 1.00 87.62 76 LEU A N 1
ATOM 619 C CA . LEU A 1 76 ? 0.040 14.015 -3.114 1.00 87.62 76 LEU A CA 1
ATOM 620 C C . LEU A 1 76 ? 0.147 15.115 -4.177 1.00 87.62 76 LEU A C 1
ATOM 622 O O . LEU A 1 76 ? -0.832 15.386 -4.885 1.00 87.62 76 LEU A O 1
ATOM 626 N N . PRO A 1 77 ? 1.324 15.741 -4.331 1.00 82.12 77 PRO A N 1
ATOM 627 C CA . PRO A 1 77 ? 1.535 16.739 -5.366 1.00 82.12 77 PRO A CA 1
ATOM 628 C C . PRO A 1 77 ? 1.523 16.094 -6.756 1.00 82.12 77 PRO A C 1
ATOM 630 O O . PRO A 1 77 ? 2.217 15.106 -6.996 1.00 82.12 77 PRO A O 1
ATOM 633 N N . ILE A 1 78 ? 0.789 16.686 -7.705 1.00 79.88 78 ILE A N 1
ATOM 634 C CA . ILE A 1 78 ? 0.926 16.338 -9.124 1.00 79.88 78 ILE A CA 1
ATOM 635 C C . ILE A 1 78 ? 1.956 17.273 -9.747 1.00 79.88 78 ILE A C 1
ATOM 637 O O . ILE A 1 78 ? 1.766 18.486 -9.856 1.00 79.88 78 ILE A O 1
ATOM 641 N N . ILE A 1 79 ? 3.080 16.690 -10.145 1.00 76.38 79 ILE A N 1
ATOM 642 C CA . ILE A 1 79 ? 4.217 17.423 -10.696 1.00 76.38 79 ILE A CA 1
ATOM 643 C C . ILE A 1 79 ? 4.001 17.628 -12.197 1.00 76.38 79 ILE A C 1
ATOM 645 O O . ILE A 1 79 ? 3.660 16.689 -12.922 1.00 76.38 79 ILE A O 1
ATOM 649 N N . LYS A 1 80 ? 4.253 18.849 -12.682 1.00 73.94 80 LYS A N 1
ATOM 650 C CA . LYS A 1 80 ? 4.147 19.197 -14.108 1.00 73.94 80 LYS A CA 1
ATOM 651 C C . LYS A 1 80 ? 5.068 18.335 -14.987 1.00 73.94 80 LYS A C 1
ATOM 653 O O . LYS A 1 80 ? 6.096 17.818 -14.546 1.00 73.94 80 LYS A O 1
ATOM 658 N N . SER A 1 81 ? 4.709 18.197 -16.264 1.00 67.88 81 SER A N 1
ATOM 659 C CA . SER A 1 81 ? 5.346 17.293 -17.235 1.00 67.88 81 SER A CA 1
ATOM 660 C C . SER A 1 81 ? 6.856 17.483 -17.406 1.00 67.88 81 SER A C 1
ATOM 662 O O . SER A 1 81 ? 7.530 16.485 -17.630 1.00 67.88 81 SER A O 1
ATOM 664 N N . ASN A 1 82 ? 7.386 18.693 -17.220 1.00 77.31 82 ASN A N 1
ATOM 665 C CA . ASN A 1 82 ? 8.766 19.052 -17.586 1.00 77.31 82 ASN A CA 1
ATOM 666 C C . ASN A 1 82 ? 9.851 18.504 -16.643 1.00 77.31 82 ASN A C 1
ATOM 668 O O . ASN A 1 82 ? 11.029 18.594 -16.964 1.00 77.31 82 ASN A O 1
ATOM 672 N N . VAL A 1 83 ? 9.474 17.951 -15.487 1.00 81.19 83 VAL A N 1
ATOM 673 C CA . VAL A 1 83 ? 10.424 17.330 -14.550 1.00 81.19 83 VAL A CA 1
ATOM 674 C C . VAL A 1 83 ? 10.736 15.893 -14.980 1.00 81.19 83 VAL A C 1
ATOM 676 O O . VAL A 1 83 ? 9.849 15.169 -15.451 1.00 81.19 83 VAL A O 1
ATOM 679 N N . GLU A 1 84 ? 11.984 15.472 -14.781 1.00 86.19 84 GLU A N 1
ATOM 680 C CA . GLU A 1 84 ? 12.447 14.108 -15.030 1.00 86.19 84 GLU A CA 1
ATOM 681 C C . GLU A 1 84 ? 11.594 13.056 -14.301 1.00 86.19 84 GLU A C 1
ATOM 683 O O . GLU A 1 84 ? 11.115 13.264 -13.182 1.00 86.19 84 GLU A O 1
ATOM 688 N N . LYS A 1 85 ? 11.372 11.904 -14.948 1.00 86.69 85 LYS A N 1
ATOM 689 C CA . LYS A 1 85 ? 10.497 10.844 -14.419 1.00 86.69 85 LYS A CA 1
ATOM 690 C C . LYS A 1 85 ? 10.996 10.288 -13.088 1.00 86.69 85 LYS A C 1
ATOM 692 O O . LYS A 1 85 ? 10.172 9.992 -12.227 1.00 86.69 85 LYS A O 1
ATOM 697 N N . GLU A 1 86 ? 12.308 10.151 -12.924 1.00 88.25 86 GLU A N 1
ATOM 698 C CA . GLU A 1 86 ? 12.912 9.642 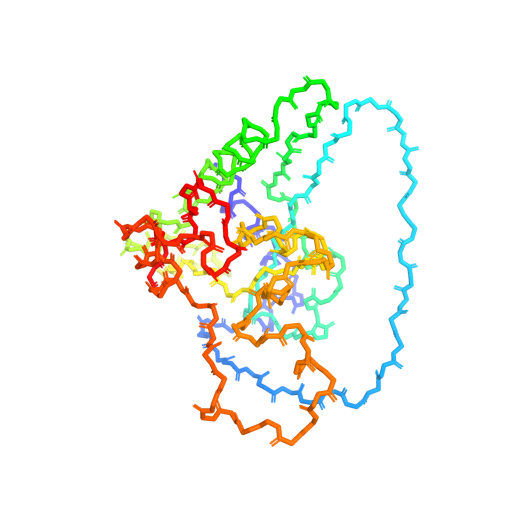-11.694 1.00 88.25 86 GLU A CA 1
ATOM 699 C C . GLU A 1 86 ? 12.640 10.571 -10.507 1.00 88.25 86 GLU A C 1
ATOM 701 O O . GLU A 1 86 ? 12.067 10.132 -9.512 1.00 88.25 86 GLU A O 1
ATOM 706 N N . ILE A 1 87 ? 12.903 11.872 -10.665 1.00 88.00 87 ILE A N 1
ATOM 707 C CA . ILE A 1 87 ? 12.619 12.897 -9.648 1.00 88.00 87 ILE A CA 1
ATOM 708 C C . ILE A 1 87 ? 11.136 12.879 -9.254 1.00 88.00 87 ILE A C 1
ATOM 710 O O . ILE A 1 87 ? 10.799 12.979 -8.074 1.00 88.00 87 ILE A O 1
ATOM 714 N N . LYS A 1 88 ? 10.221 12.697 -10.218 1.00 87.88 88 LYS A N 1
ATOM 715 C CA . LYS A 1 88 ? 8.785 12.588 -9.910 1.00 87.88 88 LYS A CA 1
ATOM 716 C C . LYS A 1 88 ? 8.461 11.388 -9.024 1.00 87.88 88 LYS A C 1
ATOM 718 O O . LYS A 1 88 ? 7.635 11.513 -8.123 1.00 87.88 88 LYS A O 1
ATOM 723 N N . ARG A 1 89 ? 9.089 10.237 -9.278 1.00 89.75 89 ARG A N 1
ATOM 724 C CA . ARG A 1 89 ? 8.902 9.016 -8.478 1.00 89.75 89 ARG A CA 1
ATOM 725 C 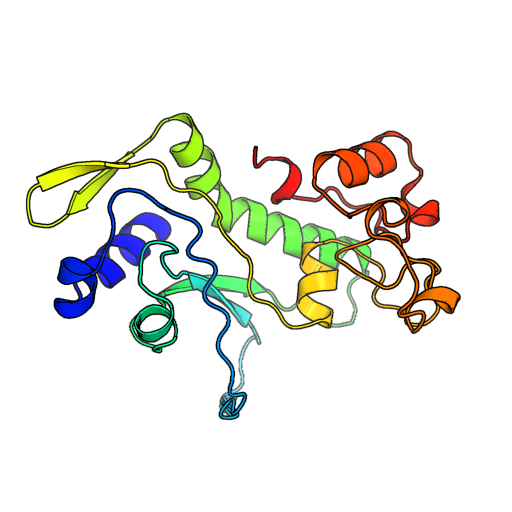C . ARG A 1 89 ? 9.498 9.176 -7.085 1.00 89.75 89 ARG A C 1
ATOM 727 O O . ARG A 1 89 ? 8.827 8.841 -6.116 1.00 89.75 89 ARG A O 1
ATOM 734 N N . GLN A 1 90 ? 10.703 9.737 -6.989 1.00 90.88 90 GLN A N 1
ATOM 735 C CA . GLN A 1 90 ? 11.345 10.046 -5.712 1.00 90.88 90 GLN A CA 1
ATOM 736 C C . GLN A 1 90 ? 10.480 10.995 -4.878 1.00 90.88 90 GLN A C 1
ATOM 738 O O . GLN A 1 90 ? 10.231 10.716 -3.709 1.00 90.88 90 GLN A O 1
ATOM 743 N N . LEU A 1 91 ? 9.949 12.068 -5.476 1.00 90.38 91 LEU A N 1
ATOM 744 C CA . LEU A 1 91 ? 9.072 12.999 -4.765 1.00 90.38 91 LEU A CA 1
ATOM 745 C C . LEU A 1 91 ? 7.765 12.329 -4.327 1.00 90.38 91 LEU A C 1
ATOM 747 O O . LEU A 1 91 ? 7.354 12.504 -3.185 1.00 90.38 91 LEU A O 1
ATOM 751 N N . PHE A 1 92 ? 7.138 11.531 -5.197 1.00 90.94 92 PHE A N 1
ATOM 752 C CA . PHE A 1 92 ? 5.932 10.770 -4.857 1.00 90.94 92 PHE A CA 1
ATOM 753 C C . PHE A 1 92 ? 6.159 9.871 -3.633 1.00 90.94 92 PHE A C 1
ATOM 755 O O . PHE A 1 92 ? 5.408 9.948 -2.660 1.00 90.94 92 PHE A O 1
ATOM 762 N N . HIS A 1 93 ? 7.233 9.077 -3.647 1.00 92.88 93 HIS A N 1
ATOM 763 C CA . HIS A 1 93 ? 7.597 8.203 -2.531 1.00 92.88 93 HIS A CA 1
ATOM 764 C C . HIS A 1 93 ? 8.003 8.996 -1.289 1.00 92.88 93 HIS A C 1
ATOM 766 O O . HIS A 1 93 ? 7.622 8.622 -0.186 1.00 92.88 93 HIS A O 1
ATOM 772 N N . LYS A 1 94 ? 8.668 10.147 -1.434 1.00 91.69 94 LYS A N 1
ATOM 773 C CA . LYS A 1 94 ? 8.998 11.012 -0.295 1.00 91.69 94 LYS A CA 1
ATOM 774 C C . LYS A 1 94 ? 7.761 11.635 0.354 1.00 91.69 94 LYS A C 1
ATOM 776 O O . LYS A 1 94 ? 7.712 11.765 1.573 1.00 91.69 94 LYS A O 1
ATOM 781 N N . CYS A 1 95 ? 6.747 11.995 -0.428 1.00 91.19 95 CYS A N 1
ATOM 782 C CA . CYS A 1 95 ? 5.467 12.445 0.114 1.00 91.19 95 CYS A CA 1
ATOM 783 C C . CYS A 1 95 ? 4.741 11.315 0.854 1.00 91.19 95 CYS A C 1
ATOM 785 O O . CYS A 1 95 ? 4.199 11.553 1.930 1.00 91.19 95 CYS A O 1
ATOM 787 N N . LEU A 1 96 ? 4.764 10.090 0.318 1.00 92.56 96 LEU A N 1
ATOM 788 C CA . LEU A 1 96 ? 4.222 8.920 1.013 1.00 92.56 96 LEU A CA 1
ATOM 789 C C . LEU A 1 96 ? 4.962 8.627 2.321 1.00 92.56 96 LEU A C 1
ATOM 791 O O . LEU A 1 96 ? 4.305 8.354 3.317 1.00 92.56 96 LEU A O 1
ATOM 795 N N . ASP A 1 97 ? 6.292 8.747 2.336 1.00 93.12 97 ASP A N 1
ATOM 796 C CA . ASP A 1 97 ? 7.127 8.618 3.538 1.00 93.12 97 ASP A CA 1
ATOM 797 C C . ASP A 1 97 ? 6.607 9.532 4.657 1.00 93.12 97 ASP A C 1
ATOM 799 O O . ASP A 1 97 ? 6.333 9.071 5.756 1.00 93.12 97 ASP A O 1
ATOM 803 N N . ILE A 1 98 ? 6.358 10.809 4.348 1.00 91.94 98 ILE A N 1
ATOM 804 C CA . ILE A 1 98 ? 5.837 11.795 5.310 1.00 91.94 98 ILE A CA 1
ATOM 805 C C . ILE A 1 98 ? 4.414 11.446 5.772 1.00 91.94 98 ILE A C 1
ATOM 807 O O . ILE A 1 98 ? 4.100 11.562 6.953 1.00 91.94 98 ILE A O 1
ATOM 811 N N . ILE A 1 99 ? 3.536 11.036 4.851 1.00 91.06 99 ILE A N 1
ATOM 812 C CA . ILE A 1 99 ? 2.138 10.710 5.174 1.00 91.06 99 ILE A CA 1
ATOM 813 C C . ILE A 1 99 ? 2.045 9.452 6.051 1.00 91.06 99 ILE A C 1
ATOM 815 O O . ILE A 1 99 ? 1.170 9.368 6.915 1.00 91.06 99 ILE A O 1
ATOM 819 N N . LEU A 1 100 ? 2.924 8.475 5.825 1.00 92.06 100 LEU A N 1
ATOM 820 C CA . LEU A 1 100 ? 2.867 7.157 6.455 1.00 92.06 100 LEU A CA 1
ATOM 821 C C . LEU A 1 100 ? 3.815 7.005 7.658 1.00 92.06 100 LEU A C 1
ATOM 823 O O . LEU A 1 100 ? 3.681 6.031 8.396 1.00 92.06 100 LEU A O 1
ATOM 827 N N . GLU A 1 101 ? 4.718 7.958 7.907 1.00 92.06 101 GLU A N 1
ATOM 828 C CA . GLU A 1 101 ? 5.628 7.967 9.066 1.00 92.06 101 GLU A CA 1
ATOM 829 C C . GLU A 1 101 ? 4.913 7.799 10.424 1.00 92.06 101 GLU A C 1
ATOM 831 O O . GLU A 1 101 ? 5.374 6.986 11.235 1.00 92.06 101 GLU A O 1
ATOM 836 N N . PRO A 1 102 ? 3.733 8.410 10.660 1.00 91.94 102 PRO A N 1
ATOM 837 C CA . PRO A 1 102 ? 2.932 8.119 11.845 1.00 91.94 102 PRO A CA 1
ATOM 838 C C . PRO A 1 102 ? 2.517 6.652 11.978 1.00 91.94 102 PRO A C 1
ATOM 840 O O . PRO A 1 102 ? 2.552 6.096 13.073 1.00 91.94 102 PRO A O 1
ATOM 843 N N . ILE A 1 103 ? 2.122 6.014 10.869 1.00 92.56 103 ILE A N 1
ATOM 844 C CA . ILE A 1 103 ? 1.697 4.608 10.871 1.00 92.56 103 ILE A CA 1
ATOM 845 C C . ILE A 1 103 ? 2.887 3.725 11.228 1.00 92.56 103 ILE A C 1
ATOM 847 O O . ILE A 1 103 ? 2.752 2.874 12.098 1.00 92.56 103 ILE A O 1
ATOM 851 N N . LEU A 1 104 ? 4.044 3.969 10.609 1.00 91.94 104 LEU A N 1
ATOM 852 C CA . LEU A 1 104 ? 5.276 3.227 10.875 1.00 91.94 104 LEU A CA 1
ATOM 853 C C . LEU A 1 104 ? 5.721 3.361 12.342 1.00 91.94 104 LEU A C 1
ATOM 855 O O . LEU A 1 104 ? 6.099 2.387 12.985 1.00 91.94 104 LEU A O 1
ATOM 859 N N . THR A 1 105 ? 5.628 4.568 12.902 1.00 91.88 105 THR A N 1
ATOM 860 C CA . THR A 1 105 ? 6.004 4.817 14.301 1.00 91.88 105 THR A CA 1
ATOM 861 C C . THR A 1 105 ? 5.082 4.083 15.275 1.00 91.88 105 THR A C 1
ATOM 863 O O . THR A 1 105 ? 5.540 3.476 16.247 1.00 91.88 105 THR A O 1
ATOM 866 N N . PHE A 1 106 ? 3.772 4.130 15.028 1.00 92.00 106 PHE A N 1
ATOM 867 C CA . PHE A 1 106 ? 2.783 3.510 15.906 1.00 92.00 106 PHE A CA 1
ATOM 868 C C . PHE A 1 106 ? 2.636 2.002 15.684 1.00 92.00 106 PHE A C 1
ATOM 870 O O . PHE A 1 106 ? 2.205 1.315 16.606 1.00 92.00 106 PHE A O 1
ATOM 877 N N . SER A 1 107 ? 3.006 1.461 14.521 1.00 90.50 107 SER A N 1
ATOM 878 C CA . SER A 1 107 ? 2.942 0.016 14.274 1.00 90.50 107 SER A CA 1
ATOM 879 C C . SER A 1 107 ? 3.879 -0.775 15.186 1.00 90.50 107 SER A C 1
ATOM 881 O O . SER A 1 107 ? 3.561 -1.905 15.543 1.00 90.50 107 SER A O 1
ATOM 883 N N . GLU A 1 108 ? 5.005 -0.181 15.595 1.00 88.00 108 GLU A N 1
ATOM 884 C CA . GLU A 1 108 ? 5.968 -0.809 16.509 1.00 88.00 108 GLU A CA 1
ATOM 885 C C . GLU A 1 108 ? 5.685 -0.469 17.977 1.00 88.00 108 GLU A C 1
ATOM 887 O O . GLU A 1 108 ? 5.692 -1.344 18.841 1.00 88.00 108 GLU A O 1
ATOM 892 N N . LYS A 1 109 ? 5.431 0.812 18.276 1.00 90.88 109 LYS A N 1
ATOM 893 C CA . LYS A 1 109 ? 5.309 1.303 19.661 1.00 90.88 109 LYS A CA 1
ATOM 894 C C . LYS A 1 109 ? 3.897 1.179 20.232 1.00 90.88 109 LYS A C 1
ATOM 896 O O . LYS A 1 109 ? 3.727 1.166 21.450 1.00 90.88 109 LYS A O 1
ATOM 901 N N . GLY A 1 110 ? 2.895 1.087 19.363 1.00 91.56 110 GLY A N 1
ATOM 902 C CA . GLY A 1 110 ? 1.497 1.277 19.725 1.00 91.56 110 GLY A CA 1
ATOM 903 C C . GLY A 1 110 ? 1.180 2.740 20.038 1.00 91.56 110 GLY A C 1
ATOM 904 O O . GLY A 1 110 ? 2.056 3.605 20.118 1.00 91.56 110 GLY A O 1
ATOM 905 N N . THR A 1 111 ? -0.106 3.031 20.185 1.00 92.50 111 THR A N 1
ATOM 906 C CA . THR A 1 111 ? -0.609 4.337 20.611 1.00 92.50 111 THR A CA 1
ATOM 907 C C . THR A 1 111 ? -1.954 4.192 21.317 1.00 92.50 111 THR A C 1
ATOM 909 O O . THR A 1 111 ? -2.663 3.202 21.136 1.00 92.50 111 THR A O 1
ATOM 912 N N . ASN A 1 112 ? -2.322 5.194 22.114 1.00 92.00 112 ASN A N 1
ATOM 913 C CA . ASN A 1 112 ? -3.637 5.260 22.738 1.00 92.00 112 ASN A CA 1
ATOM 914 C C . ASN A 1 112 ? -4.682 5.719 21.718 1.00 92.00 112 ASN A C 1
ATOM 916 O O . ASN A 1 112 ? -4.574 6.804 21.143 1.00 92.00 112 ASN A O 1
ATOM 920 N N . LEU A 1 113 ? -5.733 4.925 21.553 1.00 90.69 113 LEU A N 1
ATOM 921 C CA . LEU A 1 113 ? -6.910 5.279 20.772 1.00 90.69 113 LEU A CA 1
ATOM 922 C C . LEU A 1 113 ? -8.101 5.455 21.718 1.00 90.69 113 LEU A C 1
ATOM 924 O O . LEU A 1 113 ? -8.405 4.574 22.518 1.00 90.69 113 LEU A O 1
ATOM 928 N N . LEU A 1 114 ? -8.768 6.607 21.642 1.00 88.56 114 LEU A N 1
ATOM 929 C CA . LEU A 1 114 ? -10.017 6.843 22.364 1.00 88.56 114 LEU A CA 1
ATOM 930 C C . LEU A 1 114 ? -11.166 6.207 21.578 1.00 88.56 114 LEU A C 1
ATOM 932 O O . LEU A 1 114 ? -11.459 6.634 20.464 1.00 88.56 114 LEU A O 1
ATOM 936 N N . PHE A 1 115 ? -11.814 5.205 22.163 1.00 86.88 115 PHE A N 1
ATOM 937 C CA . PHE A 1 115 ? -12.940 4.493 21.570 1.00 86.88 115 PHE A CA 1
ATOM 938 C C . PHE A 1 115 ? -14.013 4.246 22.633 1.00 86.88 115 PHE A C 1
ATOM 940 O O . PHE A 1 115 ? -13.724 3.683 23.688 1.00 86.88 115 PHE A O 1
ATOM 947 N N . ASN A 1 116 ? -15.251 4.689 22.386 1.00 86.56 116 ASN A N 1
ATOM 948 C CA . ASN A 1 116 ? -16.374 4.571 23.331 1.00 86.56 116 ASN A CA 1
ATOM 949 C C . ASN A 1 116 ? -16.016 5.027 24.762 1.00 86.56 116 ASN A C 1
AT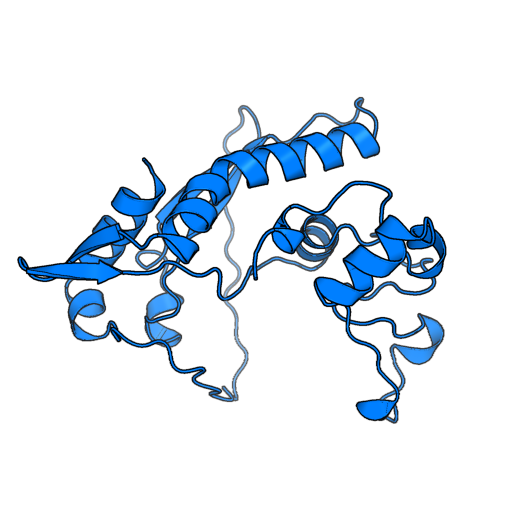OM 951 O O . ASN A 1 116 ? -16.258 4.315 25.738 1.00 86.56 116 ASN A O 1
ATOM 955 N N . ASN A 1 117 ? -15.385 6.203 24.873 1.00 87.31 117 ASN A N 1
ATOM 956 C CA . ASN A 1 117 ? -14.913 6.815 26.125 1.00 87.31 117 ASN A CA 1
ATOM 957 C C . ASN A 1 117 ? -13.886 5.974 26.910 1.00 87.31 117 ASN A C 1
ATOM 959 O O . ASN A 1 117 ? -13.640 6.237 28.087 1.00 87.31 117 ASN A O 1
ATOM 963 N N . LYS A 1 118 ? -13.261 4.982 26.270 1.00 90.12 118 LYS A N 1
ATOM 964 C CA . LYS A 1 118 ? -12.183 4.169 26.836 1.00 90.12 118 LYS A CA 1
ATOM 965 C C . LYS A 1 118 ? -10.928 4.315 25.990 1.00 90.12 118 LYS A C 1
ATOM 967 O O . LYS A 1 118 ? -10.999 4.381 24.765 1.00 90.12 118 LYS A O 1
ATOM 972 N N . PHE A 1 119 ? -9.775 4.351 26.644 1.00 91.81 119 PHE A N 1
ATOM 973 C CA . PHE A 1 119 ? -8.500 4.262 25.947 1.00 91.81 119 PHE A CA 1
ATOM 974 C C . PHE A 1 119 ? -8.168 2.796 25.697 1.00 91.81 119 PHE A C 1
ATOM 976 O O . PHE A 1 119 ? -8.130 1.997 26.632 1.00 91.81 119 PHE A O 1
ATOM 983 N N . ILE A 1 120 ? -7.944 2.458 24.433 1.00 90.75 120 ILE A N 1
ATOM 984 C CA . ILE A 1 120 ? -7.453 1.151 24.006 1.00 90.75 120 ILE A CA 1
ATOM 985 C C . ILE A 1 120 ? -6.037 1.306 23.460 1.00 90.75 120 ILE A C 1
ATOM 987 O O . ILE A 1 120 ? -5.726 2.286 22.776 1.00 90.75 120 ILE A O 1
ATOM 991 N N . TRP A 1 121 ? -5.180 0.335 23.770 1.00 92.81 121 TRP A N 1
ATOM 992 C CA . TRP A 1 121 ? -3.844 0.270 23.194 1.00 92.81 121 TRP A CA 1
ATOM 993 C C . TRP A 1 121 ? -3.947 -0.294 21.778 1.00 92.81 121 TRP A C 1
ATOM 995 O O . TRP A 1 121 ? -4.465 -1.393 21.582 1.00 92.81 121 TRP A O 1
ATOM 1005 N N . PHE A 1 122 ? -3.515 0.479 20.786 1.00 89.38 122 PHE A N 1
ATOM 1006 C CA . PHE A 1 122 ? -3.772 0.205 19.377 1.00 89.38 122 PHE A CA 1
ATOM 1007 C C . PHE A 1 122 ? -2.488 0.259 18.546 1.00 89.38 122 PHE A C 1
ATOM 1009 O O . PHE A 1 122 ? -1.663 1.156 18.712 1.00 89.38 122 PHE A O 1
ATOM 1016 N N . TYR A 1 123 ? -2.360 -0.681 17.608 1.00 91.56 123 TYR A N 1
ATOM 1017 C CA . TYR A 1 123 ? -1.242 -0.785 16.670 1.00 91.56 123 TYR A CA 1
ATOM 1018 C C . TYR A 1 123 ? -1.769 -0.654 15.235 1.00 91.56 123 TYR A C 1
ATOM 1020 O O . TYR A 1 123 ? -2.298 -1.628 14.691 1.00 91.56 123 TYR A O 1
ATOM 1028 N N . PRO A 1 124 ? -1.670 0.526 14.597 1.00 90.62 124 PRO A N 1
ATOM 1029 C CA . PRO A 1 124 ? -2.096 0.674 13.213 1.00 90.62 124 PRO A CA 1
ATOM 1030 C C . PRO A 1 124 ? -1.204 -0.152 12.288 1.00 90.62 124 PRO A C 1
ATOM 1032 O O . PRO A 1 124 ? 0.019 -0.103 12.382 1.00 90.62 124 PRO A O 1
ATOM 1035 N N . LYS A 1 125 ? -1.825 -0.863 11.345 1.00 90.94 125 LYS A N 1
ATOM 1036 C CA . LYS A 1 125 ? -1.139 -1.566 10.256 1.00 90.94 125 LYS A CA 1
ATOM 1037 C C . LYS A 1 125 ? -1.762 -1.194 8.917 1.00 90.94 125 LYS A C 1
ATOM 1039 O O . LYS A 1 125 ? -2.976 -1.003 8.819 1.00 90.94 125 LYS A O 1
ATOM 1044 N N . ILE A 1 126 ? -0.935 -1.104 7.877 1.00 90.81 126 ILE A N 1
ATOM 1045 C CA . ILE A 1 126 ? -1.425 -0.955 6.505 1.00 90.81 126 ILE A CA 1
ATOM 1046 C C . ILE A 1 126 ? -1.936 -2.321 6.050 1.00 90.81 126 ILE A C 1
ATOM 1048 O O . ILE A 1 126 ? -1.166 -3.266 5.950 1.00 90.81 126 ILE A O 1
ATOM 1052 N N . SER A 1 127 ? -3.238 -2.423 5.784 1.00 90.12 127 SER A N 1
ATOM 1053 C CA . SER A 1 127 ? -3.851 -3.667 5.298 1.00 90.12 127 SER A CA 1
ATOM 1054 C C . SER A 1 127 ? -3.812 -3.770 3.770 1.00 90.12 127 SER A C 1
ATOM 1056 O O . SER A 1 127 ? -3.392 -4.782 3.221 1.00 90.12 127 SER A O 1
ATOM 1058 N N . THR A 1 128 ? -4.269 -2.745 3.046 1.00 89.50 128 THR A N 1
ATOM 1059 C CA . THR A 1 128 ? -4.342 -2.769 1.575 1.00 89.50 128 THR A CA 1
ATOM 1060 C C . THR A 1 128 ? -4.314 -1.350 1.021 1.00 89.50 128 THR A C 1
ATOM 1062 O O . THR A 1 128 ? -4.922 -0.445 1.594 1.00 89.50 128 THR A O 1
ATOM 1065 N N . ILE A 1 129 ? -3.657 -1.169 -0.126 1.00 91.25 129 ILE A N 1
ATOM 1066 C CA . ILE A 1 129 ? -3.743 0.047 -0.940 1.00 91.25 129 ILE A CA 1
ATOM 1067 C C . ILE A 1 129 ? -4.703 -0.238 -2.088 1.00 91.25 129 ILE A C 1
ATOM 1069 O O . ILE A 1 129 ? -4.492 -1.167 -2.865 1.00 91.25 129 ILE A O 1
ATOM 1073 N N . ILE A 1 130 ? -5.770 0.551 -2.184 1.00 91.12 130 ILE A N 1
ATOM 1074 C CA . ILE A 1 130 ? -6.724 0.466 -3.289 1.00 91.12 130 ILE A CA 1
ATOM 1075 C C . ILE A 1 130 ? -6.325 1.521 -4.311 1.00 91.12 130 ILE A C 1
ATOM 1077 O O . ILE A 1 130 ? -6.319 2.709 -3.999 1.00 91.12 130 ILE A O 1
ATOM 1081 N N . ALA A 1 131 ? -5.994 1.064 -5.509 1.00 91.75 131 ALA A N 1
ATOM 1082 C CA . ALA A 1 131 ? -5.474 1.880 -6.590 1.00 91.75 131 ALA A CA 1
ATOM 1083 C C . ALA A 1 131 ? -5.921 1.291 -7.931 1.00 91.75 131 ALA A C 1
ATOM 1085 O O . ALA A 1 131 ? -6.145 0.079 -8.039 1.00 91.75 131 ALA A O 1
ATOM 1086 N N . ASP A 1 132 ? -6.048 2.137 -8.952 1.00 91.12 132 ASP A N 1
ATOM 1087 C CA . ASP A 1 132 ? -6.178 1.643 -10.321 1.00 91.12 132 ASP A CA 1
ATOM 1088 C C . ASP A 1 132 ? -4.846 1.050 -10.827 1.00 91.12 132 ASP A C 1
ATOM 1090 O O . ASP A 1 132 ? -3.822 1.066 -10.141 1.00 91.12 132 ASP A O 1
ATOM 1094 N N . TRP A 1 133 ? -4.841 0.469 -12.027 1.00 85.44 133 TRP A N 1
ATOM 1095 C CA . TRP A 1 133 ? -3.648 -0.215 -12.531 1.00 85.44 133 TRP A CA 1
ATOM 1096 C C . TRP A 1 133 ? -2.424 0.721 -12.686 1.00 85.44 133 TRP A C 1
ATOM 1098 O O . TRP A 1 133 ? -1.337 0.360 -12.220 1.00 85.44 133 TRP A O 1
ATOM 1108 N N . PRO A 1 134 ? -2.544 1.923 -13.292 1.00 88.19 134 PRO A N 1
ATOM 1109 C CA . PRO A 1 134 ? -1.453 2.901 -13.325 1.00 88.19 134 PRO A CA 1
ATOM 1110 C C . PRO A 1 134 ? -0.969 3.392 -11.953 1.00 88.19 134 PRO A C 1
ATOM 1112 O O . PRO A 1 134 ? 0.236 3.617 -11.778 1.00 88.19 134 PRO A O 1
ATOM 1115 N N . GLU A 1 135 ? -1.873 3.603 -10.999 1.00 90.50 135 GLU A N 1
ATOM 1116 C CA . GLU A 1 135 ? -1.549 4.009 -9.631 1.00 90.50 135 GLU A CA 1
ATOM 1117 C C . GLU A 1 135 ? -0.813 2.889 -8.899 1.00 90.50 135 GLU A C 1
ATOM 1119 O O . GLU A 1 135 ? 0.270 3.130 -8.368 1.00 90.50 135 GLU A O 1
ATOM 1124 N N . ALA A 1 136 ? -1.319 1.654 -8.957 1.00 91.75 136 ALA A N 1
ATOM 1125 C CA . ALA A 1 136 ? -0.688 0.488 -8.344 1.00 91.75 136 ALA A CA 1
ATOM 1126 C C . ALA A 1 136 ? 0.735 0.279 -8.877 1.00 91.75 136 ALA A C 1
ATOM 1128 O O . ALA A 1 136 ? 1.673 0.105 -8.102 1.00 91.75 136 ALA A O 1
ATOM 1129 N N . ALA A 1 137 ? 0.942 0.431 -10.190 1.00 91.25 137 ALA A N 1
ATOM 1130 C CA . ALA A 1 137 ? 2.283 0.398 -10.767 1.00 91.25 137 ALA A CA 1
ATOM 1131 C C . ALA A 1 137 ? 3.205 1.503 -10.208 1.00 91.25 137 ALA A C 1
ATOM 1133 O O . ALA A 1 137 ? 4.404 1.283 -10.058 1.00 91.25 137 ALA A O 1
ATOM 1134 N N . THR A 1 138 ? 2.657 2.675 -9.862 1.00 92.00 138 THR A N 1
ATOM 1135 C CA . THR A 1 138 ? 3.402 3.786 -9.237 1.00 92.00 138 THR A CA 1
ATOM 1136 C C . THR A 1 138 ? 3.775 3.479 -7.787 1.00 92.00 138 THR A C 1
ATOM 1138 O O . THR A 1 138 ? 4.930 3.674 -7.404 1.00 92.00 138 THR A O 1
ATOM 1141 N N . PHE A 1 139 ? 2.826 2.967 -6.996 1.00 92.88 139 PHE A N 1
ATOM 1142 C CA . PHE A 1 139 ? 3.065 2.539 -5.613 1.00 92.88 139 PHE A CA 1
ATOM 1143 C C . PHE A 1 139 ? 4.098 1.407 -5.545 1.00 92.88 139 PHE A C 1
ATOM 1145 O O . PHE A 1 139 ? 4.998 1.443 -4.709 1.00 92.88 139 PHE A O 1
ATOM 1152 N N . CYS A 1 140 ? 4.024 0.442 -6.463 1.00 92.88 140 CYS A N 1
ATOM 1153 C CA . CYS A 1 140 ? 4.946 -0.692 -6.537 1.00 92.88 140 CYS A CA 1
ATOM 1154 C C . CYS A 1 140 ? 6.258 -0.387 -7.279 1.00 92.88 140 CYS A C 1
ATOM 1156 O O . CYS A 1 140 ? 7.116 -1.261 -7.335 1.00 92.88 140 CYS A O 1
ATOM 1158 N N . LEU A 1 141 ? 6.423 0.811 -7.859 1.00 93.94 141 LEU A N 1
ATOM 1159 C CA . LEU A 1 141 ? 7.577 1.178 -8.696 1.00 93.94 141 LEU A CA 1
ATOM 1160 C C . LEU A 1 141 ? 7.845 0.180 -9.832 1.00 93.94 141 LEU A C 1
ATOM 1162 O O . LEU A 1 141 ? 8.985 -0.144 -10.139 1.00 93.94 141 LEU A O 1
ATOM 1166 N N . THR A 1 142 ? 6.789 -0.301 -10.482 1.00 93.50 142 THR A N 1
ATOM 1167 C CA . THR A 1 142 ? 6.905 -1.201 -11.638 1.00 93.50 142 THR A CA 1
ATOM 1168 C C . THR A 1 142 ? 6.770 -0.436 -12.945 1.00 93.50 142 THR A C 1
ATOM 1170 O O . THR A 1 142 ? 6.112 0.608 -13.026 1.00 93.50 142 THR A O 1
ATOM 1173 N N . TYR A 1 143 ? 7.394 -0.954 -14.001 1.00 91.94 143 TYR A N 1
ATOM 1174 C CA . TYR A 1 143 ? 7.319 -0.335 -15.317 1.00 91.94 143 TYR A CA 1
ATOM 1175 C C . TYR A 1 143 ? 5.877 -0.295 -15.823 1.00 91.94 143 TYR A C 1
ATOM 1177 O O . TYR A 1 143 ? 5.234 -1.320 -16.026 1.00 91.94 143 TYR A O 1
ATOM 1185 N N . LYS A 1 144 ? 5.400 0.909 -16.148 1.00 84.25 144 LYS A N 1
ATOM 1186 C CA . LYS A 1 144 ? 4.059 1.130 -16.722 1.00 84.25 144 LYS A CA 1
ATOM 1187 C C . LYS A 1 144 ? 3.934 0.704 -18.192 1.00 84.25 144 LYS A C 1
ATOM 1189 O O . LYS A 1 144 ? 2.865 0.825 -18.782 1.00 84.25 144 LYS A O 1
ATOM 1194 N N . SER A 1 145 ? 5.031 0.280 -18.818 1.00 80.12 145 SER A N 1
ATOM 1195 C CA . SER A 1 145 ? 5.072 -0.042 -20.244 1.00 80.12 145 SER A CA 1
ATOM 1196 C C . SER A 1 145 ? 4.464 -1.413 -20.524 1.00 80.12 145 SER A C 1
ATOM 1198 O O . SER A 1 145 ? 4.890 -2.416 -19.956 1.00 80.12 145 SER A O 1
ATOM 1200 N N . THR A 1 146 ? 3.565 -1.482 -21.503 1.00 72.69 146 THR A N 1
ATOM 1201 C CA . THR A 1 146 ? 3.027 -2.747 -22.035 1.00 72.69 146 THR A CA 1
ATOM 1202 C C . THR A 1 146 ? 4.087 -3.611 -22.728 1.00 72.69 146 THR A C 1
ATOM 1204 O O . THR A 1 146 ? 3.859 -4.793 -22.972 1.00 72.69 146 THR A O 1
ATOM 1207 N N . LYS A 1 147 ? 5.261 -3.039 -23.032 1.00 81.88 147 LYS A N 1
ATOM 1208 C CA . LYS A 1 147 ? 6.421 -3.751 -23.592 1.00 81.88 147 LYS A CA 1
ATOM 1209 C C . LYS A 1 147 ? 7.382 -4.285 -22.523 1.00 81.88 147 LYS A C 1
ATOM 1211 O O . LYS A 1 147 ? 8.414 -4.848 -22.872 1.00 81.88 147 LYS A O 1
ATOM 1216 N N . SER A 1 148 ? 7.087 -4.080 -21.238 1.00 87.56 148 SER A N 1
ATOM 1217 C CA . SER A 1 148 ? 7.881 -4.653 -20.149 1.00 87.56 148 SER A CA 1
ATOM 1218 C C . SER A 1 148 ? 7.865 -6.185 -20.213 1.00 87.56 148 SER A C 1
ATOM 1220 O O . SER A 1 148 ? 6.853 -6.791 -20.569 1.00 87.56 148 SER A O 1
ATOM 1222 N N . LYS A 1 149 ? 8.986 -6.811 -19.829 1.00 90.69 149 LYS A N 1
ATOM 1223 C CA . LYS A 1 149 ? 9.077 -8.268 -19.663 1.00 90.69 149 LYS A CA 1
ATOM 1224 C C . LYS A 1 149 ? 8.097 -8.771 -18.598 1.00 90.69 149 LYS A C 1
ATOM 1226 O O . LYS A 1 149 ? 7.515 -9.835 -18.786 1.00 90.69 149 LYS A O 1
ATOM 1231 N N . TYR A 1 150 ? 7.889 -7.986 -17.538 1.00 91.75 150 TYR A N 1
ATOM 1232 C CA . TYR A 1 150 ? 7.051 -8.303 -16.381 1.00 91.75 150 TYR A CA 1
ATOM 1233 C C . TYR A 1 150 ? 6.116 -7.131 -16.061 1.00 91.75 150 TYR A C 1
ATOM 1235 O O . TYR A 1 150 ? 6.383 -6.330 -15.166 1.00 91.75 150 TYR A O 1
ATOM 1243 N N . SER A 1 151 ? 5.009 -7.018 -16.795 1.00 86.94 151 SER A N 1
ATOM 1244 C CA . SER A 1 151 ? 4.095 -5.869 -16.691 1.00 86.94 151 SER A CA 1
ATOM 1245 C C . SER A 1 151 ? 3.119 -5.925 -15.509 1.00 86.94 151 SER A C 1
ATOM 1247 O O . SER A 1 151 ? 2.399 -4.957 -15.268 1.00 86.94 151 SER A O 1
ATOM 1249 N N . CYS A 1 152 ? 3.030 -7.053 -14.802 1.00 88.62 152 CYS A N 1
ATOM 1250 C CA . CYS A 1 152 ? 2.166 -7.184 -13.632 1.00 88.62 152 CYS A CA 1
ATOM 1251 C C . CYS A 1 152 ? 2.832 -6.561 -12.399 1.00 88.62 152 CYS A C 1
ATOM 1253 O O . CYS A 1 152 ? 4.010 -6.807 -12.143 1.00 88.62 152 CYS A O 1
ATOM 1255 N N . HIS A 1 153 ? 2.073 -5.793 -11.613 1.00 89.56 153 HIS A N 1
ATOM 1256 C CA . HIS A 1 153 ? 2.550 -5.207 -10.356 1.00 89.56 153 HIS A CA 1
ATOM 1257 C C . HIS A 1 153 ? 2.438 -6.160 -9.155 1.00 89.56 153 HIS A C 1
ATOM 1259 O O . HIS A 1 153 ? 3.010 -5.878 -8.109 1.00 89.56 153 HIS A O 1
ATOM 1265 N N . PHE A 1 154 ? 1.762 -7.304 -9.315 1.00 89.50 154 PHE A N 1
ATOM 1266 C CA .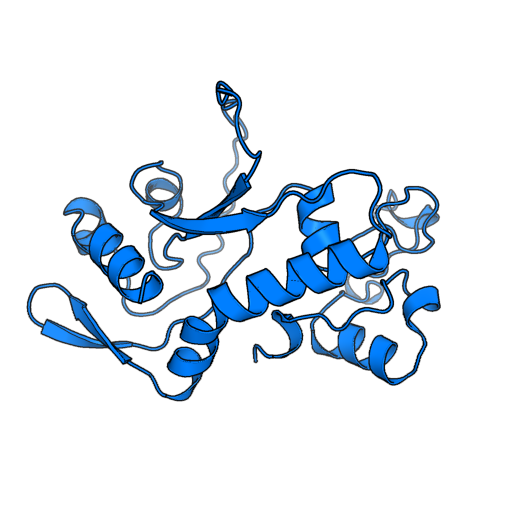 PHE A 1 154 ? 1.610 -8.324 -8.271 1.00 89.50 154 PHE A CA 1
ATOM 1267 C C . PHE A 1 154 ? 2.524 -9.539 -8.438 1.00 89.50 154 PHE A C 1
ATOM 1269 O O . PHE A 1 154 ? 2.811 -10.217 -7.456 1.00 89.50 154 PHE A O 1
ATOM 1276 N N . CYS A 1 155 ? 2.959 -9.864 -9.655 1.00 91.00 155 CYS A N 1
ATOM 1277 C CA . CYS A 1 155 ? 3.732 -11.078 -9.917 1.00 91.00 155 CYS A CA 1
ATOM 1278 C C . CYS A 1 155 ? 4.753 -10.898 -11.042 1.00 91.00 155 CYS A C 1
ATOM 1280 O O . CYS A 1 155 ? 4.629 -10.013 -11.890 1.00 91.00 155 CYS A O 1
ATOM 1282 N N . LEU A 1 156 ? 5.753 -11.775 -11.059 1.00 92.38 156 LEU A N 1
ATOM 1283 C CA . LEU A 1 156 ? 6.779 -11.872 -12.093 1.00 92.38 156 LEU A CA 1
ATOM 1284 C C . LEU A 1 156 ? 6.373 -12.885 -13.170 1.00 92.38 156 LEU A C 1
ATOM 1286 O O . LEU A 1 156 ? 7.131 -13.766 -13.564 1.00 92.38 156 LEU A O 1
ATOM 1290 N N . VAL A 1 157 ? 5.154 -12.742 -13.691 1.00 91.25 157 VAL A N 1
ATOM 1291 C CA . VAL A 1 157 ? 4.726 -13.487 -14.881 1.00 91.25 157 VAL A CA 1
ATOM 1292 C C . VAL A 1 157 ? 5.201 -12.747 -16.122 1.00 91.25 157 VAL A C 1
ATOM 1294 O O . VAL A 1 157 ? 4.949 -11.550 -16.288 1.00 91.25 157 VAL A O 1
ATOM 1297 N N . LYS A 1 158 ? 5.904 -13.467 -17.002 1.00 89.94 158 LYS A N 1
ATOM 1298 C CA . LYS A 1 158 ? 6.348 -12.921 -18.287 1.00 89.94 158 LYS A CA 1
ATOM 1299 C C . LYS A 1 158 ? 5.149 -12.463 -19.106 1.00 89.94 158 LYS A C 1
ATOM 1301 O O . LYS A 1 158 ? 4.127 -13.143 -19.139 1.00 89.94 158 LYS A O 1
ATOM 1306 N N . ARG A 1 159 ? 5.315 -11.366 -19.842 1.00 88.88 159 ARG A N 1
ATOM 1307 C CA . ARG A 1 159 ? 4.285 -10.784 -20.714 1.00 88.88 159 ARG A CA 1
ATOM 1308 C C . ARG A 1 159 ? 3.588 -11.817 -21.607 1.00 88.88 159 ARG A C 1
ATOM 1310 O O . ARG A 1 159 ? 2.365 -11.817 -21.689 1.00 88.88 159 ARG A O 1
ATOM 1317 N N . ASP A 1 160 ? 4.356 -12.712 -22.222 1.00 89.25 160 ASP A N 1
ATOM 1318 C CA . ASP A 1 160 ? 3.835 -13.716 -23.162 1.00 89.25 160 ASP A CA 1
ATOM 1319 C C . ASP A 1 160 ? 2.982 -14.799 -22.471 1.00 89.25 160 ASP A C 1
ATOM 1321 O O . ASP A 1 160 ? 2.191 -15.475 -23.118 1.00 89.25 160 ASP A O 1
ATOM 1325 N N . ASN A 1 161 ? 3.093 -14.919 -21.145 1.00 89.25 161 ASN A N 1
ATOM 1326 C CA . ASN A 1 161 ? 2.360 -15.879 -20.326 1.00 89.25 161 ASN A CA 1
ATOM 1327 C C . ASN A 1 161 ? 1.183 -15.249 -19.558 1.00 89.25 161 ASN A C 1
ATOM 1329 O O . ASN A 1 161 ? 0.495 -15.960 -18.834 1.00 89.25 161 ASN A O 1
ATOM 1333 N N . LEU A 1 162 ? 0.909 -13.945 -19.698 1.00 84.50 162 LEU A N 1
ATOM 1334 C CA . LEU A 1 162 ? -0.159 -13.275 -18.934 1.00 84.50 162 LEU A CA 1
ATOM 1335 C C . LEU A 1 162 ? -1.566 -13.803 -19.244 1.00 84.50 162 LEU A C 1
ATOM 1337 O O . LEU A 1 162 ? -2.443 -13.743 -18.389 1.00 84.50 162 LEU A O 1
ATOM 1341 N N . THR A 1 163 ? -1.790 -14.306 -20.459 1.00 85.50 163 THR A N 1
ATOM 1342 C CA . THR A 1 163 ? -3.067 -14.904 -20.881 1.00 85.50 163 THR A CA 1
ATOM 1343 C C . THR A 1 163 ? -3.137 -16.406 -20.609 1.00 85.50 163 THR A C 1
ATOM 1345 O O . THR A 1 163 ? -4.169 -17.026 -20.861 1.00 85.50 163 THR A O 1
ATOM 1348 N N . ASN A 1 164 ? -2.056 -17.009 -20.108 1.00 87.69 164 ASN A N 1
ATOM 1349 C CA . ASN A 1 164 ? -1.983 -18.443 -19.890 1.00 87.69 164 ASN A CA 1
ATOM 1350 C C . ASN A 1 164 ? -2.689 -18.828 -18.582 1.00 87.69 164 ASN A C 1
ATOM 1352 O O . ASN A 1 164 ? -2.141 -18.696 -17.489 1.00 87.69 164 ASN A O 1
ATOM 1356 N N . THR A 1 165 ? -3.903 -19.361 -18.703 1.00 84.81 165 THR A N 1
ATOM 1357 C CA . THR A 1 165 ? -4.713 -19.833 -17.571 1.00 84.81 165 THR A CA 1
ATOM 1358 C C . THR A 1 165 ? -4.209 -21.136 -16.949 1.00 84.81 165 THR A C 1
ATOM 1360 O O . THR A 1 165 ? -4.692 -21.517 -15.888 1.00 84.81 165 THR A O 1
ATOM 1363 N N . ASN A 1 166 ? -3.257 -21.823 -17.588 1.00 87.00 166 ASN A N 1
ATOM 1364 C CA . ASN A 1 166 ? -2.709 -23.100 -17.118 1.00 87.00 166 ASN A CA 1
ATOM 1365 C C . ASN A 1 166 ? -1.462 -22.927 -16.236 1.00 87.00 166 ASN A C 1
ATOM 1367 O O . ASN A 1 166 ? -0.851 -23.920 -15.845 1.00 87.00 166 ASN A O 1
ATOM 1371 N N . LEU A 1 167 ? -1.057 -21.688 -15.934 1.00 84.62 167 LEU A N 1
ATOM 1372 C CA . LEU A 1 167 ? 0.057 -21.424 -15.026 1.00 84.62 167 LEU A CA 1
ATOM 1373 C C . LEU A 1 167 ? -0.275 -21.913 -13.616 1.00 84.62 167 LEU A C 1
ATOM 1375 O O . LEU A 1 167 ? -1.277 -21.511 -13.019 1.00 84.62 167 LEU A O 1
ATOM 1379 N N . ASN A 1 168 ? 0.596 -22.752 -13.058 1.00 83.94 168 ASN A N 1
ATOM 1380 C CA . ASN A 1 168 ? 0.460 -23.172 -11.676 1.00 83.94 168 ASN A CA 1
ATOM 1381 C C . ASN A 1 168 ? 0.901 -22.037 -10.744 1.00 83.94 168 ASN A C 1
ATOM 1383 O O . ASN A 1 168 ? 1.873 -21.332 -11.008 1.00 83.94 168 ASN A O 1
ATOM 1387 N N . LYS A 1 169 ? 0.232 -21.899 -9.596 1.00 80.00 169 LYS A N 1
ATOM 1388 C CA . LYS A 1 169 ? 0.608 -20.935 -8.554 1.00 80.00 169 LYS A CA 1
ATOM 1389 C C . LYS A 1 169 ? 2.046 -21.147 -8.061 1.00 80.00 169 LYS A C 1
ATOM 1391 O O . LYS A 1 169 ? 2.685 -20.185 -7.659 1.00 80.00 169 LYS A O 1
ATOM 1396 N N . LYS A 1 170 ? 2.554 -22.386 -8.111 1.00 79.75 170 LYS A N 1
ATOM 1397 C CA . LYS A 1 170 ? 3.944 -22.720 -7.749 1.00 79.75 170 LYS A CA 1
ATOM 1398 C C . LYS A 1 170 ? 4.982 -22.141 -8.712 1.00 79.75 170 LYS A C 1
ATOM 1400 O O . LYS A 1 170 ? 6.099 -21.876 -8.291 1.00 79.75 170 LYS A O 1
ATOM 1405 N N . ASP A 1 171 ? 4.594 -21.915 -9.963 1.00 76.00 171 ASP A N 1
ATOM 1406 C CA . ASP A 1 171 ? 5.473 -21.383 -11.009 1.00 76.00 171 ASP A CA 1
ATOM 1407 C C . ASP A 1 171 ? 5.399 -19.849 -11.084 1.00 76.00 171 ASP A C 1
ATOM 1409 O O . ASP A 1 171 ? 6.061 -19.222 -11.912 1.00 76.00 171 ASP A O 1
ATOM 1413 N N . MET A 1 172 ? 4.565 -19.232 -10.237 1.00 86.88 172 MET A N 1
ATOM 1414 C CA . MET A 1 172 ? 4.351 -17.795 -10.199 1.00 86.88 172 MET A CA 1
ATOM 1415 C C . MET A 1 172 ? 5.047 -17.182 -8.989 1.00 86.88 172 MET A C 1
ATOM 1417 O O . MET A 1 172 ? 4.545 -17.227 -7.866 1.00 86.88 172 MET A O 1
ATOM 1421 N N . GLU A 1 173 ? 6.169 -16.522 -9.244 1.00 91.62 173 GLU A N 1
ATOM 1422 C CA . GLU A 1 173 ? 6.798 -15.672 -8.245 1.00 91.62 173 GLU A CA 1
ATOM 1423 C C . GLU A 1 173 ? 5.972 -14.387 -8.050 1.00 91.62 173 GLU A C 1
ATOM 1425 O O . GLU A 1 173 ? 5.601 -13.700 -9.009 1.00 91.62 173 GLU A O 1
ATOM 1430 N N . LEU A 1 174 ? 5.642 -14.072 -6.797 1.00 92.31 174 LEU A N 1
ATOM 1431 C CA . LEU A 1 174 ? 4.908 -12.861 -6.426 1.00 92.31 174 LEU A CA 1
ATOM 1432 C C . LEU A 1 174 ? 5.871 -11.700 -6.211 1.00 92.31 174 LEU A C 1
ATOM 1434 O O . LEU A 1 174 ? 6.968 -11.901 -5.716 1.00 92.31 174 LEU A O 1
ATOM 1438 N N . ARG A 1 175 ? 5.445 -10.474 -6.504 1.00 92.25 175 ARG A N 1
ATOM 1439 C CA . ARG A 1 175 ? 6.166 -9.261 -6.109 1.00 92.25 175 ARG A CA 1
ATOM 1440 C C . ARG A 1 175 ? 5.795 -8.916 -4.668 1.00 92.25 175 ARG A C 1
ATOM 1442 O O . ARG A 1 175 ? 4.758 -8.300 -4.434 1.00 92.25 175 ARG A O 1
ATOM 1449 N N . ASN A 1 176 ? 6.613 -9.335 -3.711 1.00 91.00 176 ASN A N 1
ATOM 1450 C CA . ASN A 1 176 ? 6.460 -8.981 -2.301 1.00 91.00 176 ASN A CA 1
ATOM 1451 C C . ASN A 1 176 ? 7.553 -7.985 -1.876 1.00 91.00 176 ASN A C 1
ATOM 1453 O O . ASN A 1 176 ? 8.384 -7.566 -2.678 1.00 91.00 176 ASN A O 1
ATOM 1457 N N . HIS A 1 177 ? 7.516 -7.511 -0.632 1.00 89.88 177 HIS A N 1
ATOM 1458 C CA . HIS A 1 177 ? 8.496 -6.523 -0.174 1.00 89.88 177 HIS A CA 1
ATOM 1459 C C . HIS A 1 177 ? 9.916 -7.098 -0.153 1.00 89.88 177 HIS A C 1
ATOM 1461 O O . HIS A 1 177 ? 10.839 -6.428 -0.603 1.00 89.88 177 HIS A O 1
ATOM 1467 N N . GLU A 1 178 ? 10.068 -8.352 0.269 1.00 91.06 178 GLU A N 1
ATOM 1468 C CA . GLU A 1 178 ? 11.361 -9.019 0.432 1.00 91.06 178 GLU A CA 1
ATOM 1469 C C . GLU A 1 178 ? 12.088 -9.217 -0.902 1.00 91.06 178 GLU A C 1
ATOM 1471 O O . GLU A 1 178 ? 13.234 -8.792 -1.053 1.00 91.06 178 GLU A O 1
ATOM 1476 N N . ASN A 1 179 ? 11.431 -9.814 -1.900 1.00 93.12 179 ASN A N 1
ATOM 1477 C CA . ASN A 1 179 ? 12.086 -10.107 -3.172 1.00 93.12 179 ASN A CA 1
ATOM 1478 C C . ASN A 1 179 ? 12.299 -8.848 -4.018 1.00 93.12 179 ASN A C 1
ATOM 1480 O O . ASN A 1 179 ? 13.346 -8.697 -4.640 1.00 93.12 179 ASN A O 1
ATOM 1484 N N . MET A 1 180 ? 11.357 -7.901 -4.010 1.00 94.12 180 MET A N 1
ATOM 1485 C CA . MET A 1 180 ? 11.527 -6.644 -4.743 1.00 94.12 180 MET A CA 1
ATOM 1486 C C . MET A 1 180 ? 12.666 -5.814 -4.140 1.00 94.12 180 MET A C 1
ATOM 1488 O O . MET A 1 180 ? 13.443 -5.223 -4.888 1.00 94.12 180 MET A O 1
ATOM 1492 N N . GLN A 1 181 ? 12.811 -5.820 -2.811 1.00 94.56 181 GLN A N 1
ATOM 1493 C CA . GLN A 1 181 ? 13.946 -5.198 -2.133 1.00 94.56 181 GLN A CA 1
ATOM 1494 C C . GLN A 1 181 ? 15.263 -5.935 -2.421 1.00 94.56 181 GLN A C 1
ATOM 1496 O O . GLN A 1 181 ? 16.289 -5.285 -2.608 1.00 94.56 181 GLN A O 1
ATOM 1501 N N . TYR A 1 182 ? 15.248 -7.270 -2.505 1.00 94.94 182 TYR A N 1
ATOM 1502 C CA . TYR A 1 182 ? 16.417 -8.062 -2.894 1.00 94.94 182 TYR A CA 1
ATOM 1503 C C . TYR A 1 182 ? 16.932 -7.676 -4.287 1.00 94.94 182 TYR A C 1
ATOM 1505 O O . TYR A 1 182 ? 18.106 -7.340 -4.424 1.00 94.94 182 TYR A O 1
ATOM 1513 N N . TYR A 1 183 ? 16.060 -7.638 -5.302 1.00 95.06 183 TYR A N 1
ATOM 1514 C CA . TYR A 1 183 ? 16.460 -7.251 -6.661 1.00 95.06 183 TYR A CA 1
ATOM 1515 C C . TYR A 1 183 ? 17.004 -5.822 -6.729 1.00 95.06 183 TYR A C 1
ATOM 1517 O O . TYR A 1 183 ? 17.958 -5.571 -7.460 1.00 95.06 183 TYR A O 1
ATOM 1525 N N . 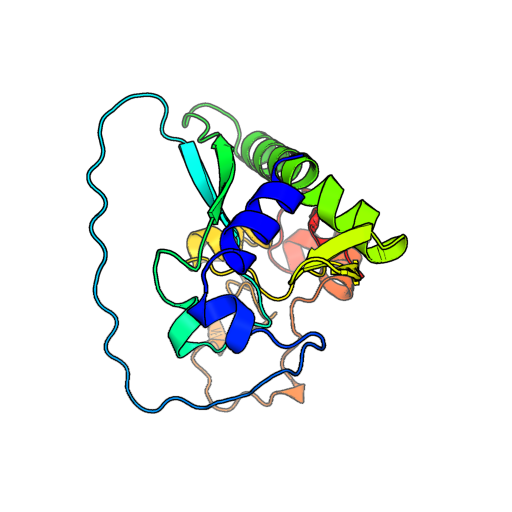TYR A 1 184 ? 16.432 -4.900 -5.951 1.00 94.81 184 TYR A N 1
ATOM 1526 C CA . TYR A 1 184 ? 16.946 -3.535 -5.828 1.00 94.81 184 TYR A CA 1
ATOM 1527 C C . TYR A 1 184 ? 18.350 -3.499 -5.217 1.00 94.81 184 TYR A C 1
ATOM 1529 O O . TYR A 1 184 ? 19.268 -2.921 -5.787 1.00 94.81 184 TYR A O 1
ATOM 1537 N N . ASN A 1 185 ? 18.565 -4.192 -4.099 1.00 95.19 185 ASN A N 1
ATOM 1538 C CA . ASN A 1 185 ? 19.872 -4.223 -3.440 1.00 95.19 185 ASN A CA 1
ATOM 1539 C C . ASN A 1 185 ? 20.961 -4.916 -4.285 1.00 95.19 185 ASN A C 1
ATOM 1541 O O . ASN A 1 185 ? 22.139 -4.590 -4.147 1.00 95.19 185 ASN A O 1
ATOM 1545 N N . SER A 1 186 ? 20.574 -5.848 -5.160 1.00 96.56 186 SER A N 1
ATOM 1546 C CA . SER A 1 186 ? 21.468 -6.533 -6.104 1.00 96.56 186 SER A CA 1
ATOM 1547 C C . SER A 1 186 ? 21.723 -5.752 -7.404 1.00 96.56 186 SER A C 1
ATOM 1549 O O . SER A 1 186 ? 22.516 -6.208 -8.223 1.00 96.56 186 SER A O 1
ATOM 1551 N N . ASN A 1 187 ? 21.106 -4.577 -7.603 1.00 95.38 187 ASN A N 1
ATOM 1552 C CA . ASN A 1 187 ? 21.122 -3.811 -8.862 1.00 95.38 187 ASN A CA 1
ATOM 1553 C C . ASN A 1 187 ? 20.563 -4.599 -10.069 1.00 95.38 187 ASN A C 1
ATOM 1555 O O . ASN A 1 187 ? 21.063 -4.512 -11.194 1.00 95.38 187 ASN A O 1
ATOM 1559 N N . GLU A 1 188 ? 19.534 -5.414 -9.830 1.00 94.94 188 GLU A N 1
ATOM 1560 C CA . GLU A 1 188 ? 18.875 -6.263 -10.826 1.00 94.94 188 GLU A CA 1
ATOM 1561 C C . GLU A 1 188 ? 17.444 -5.792 -11.157 1.00 94.94 188 GLU A C 1
ATOM 1563 O O . GLU A 1 188 ? 16.668 -6.518 -11.780 1.00 94.94 188 GLU A O 1
ATOM 1568 N N . GLU A 1 189 ? 17.065 -4.563 -10.804 1.00 94.06 189 GLU A N 1
ATOM 1569 C CA . GLU A 1 189 ? 15.708 -4.013 -10.948 1.00 94.06 189 GLU A CA 1
ATOM 1570 C C . GLU A 1 189 ? 15.180 -4.123 -12.377 1.00 94.06 189 GLU A C 1
ATOM 1572 O O . GLU A 1 189 ? 14.017 -4.466 -12.613 1.00 94.06 189 GLU A O 1
ATOM 1577 N N . GLN A 1 190 ? 16.047 -3.865 -13.358 1.00 92.31 190 GLN A N 1
ATOM 1578 C CA . GLN A 1 190 ? 15.689 -3.905 -14.775 1.00 92.31 190 GLN A CA 1
ATOM 1579 C C . GLN A 1 190 ? 15.323 -5.322 -15.236 1.00 92.31 190 GLN A C 1
ATOM 1581 O O . GLN A 1 190 ? 14.481 -5.485 -16.127 1.00 92.31 190 GLN A O 1
ATOM 1586 N N . THR A 1 191 ? 15.908 -6.354 -14.616 1.00 92.94 191 THR A N 1
ATOM 1587 C CA . THR A 1 191 ? 15.612 -7.759 -14.935 1.00 92.94 191 THR A CA 1
ATOM 1588 C C . THR A 1 191 ? 14.164 -8.097 -14.594 1.00 92.94 191 THR A C 1
ATOM 1590 O O . THR A 1 191 ? 13.497 -8.788 -15.365 1.00 92.94 191 THR A O 1
ATOM 1593 N N . VAL A 1 192 ? 13.645 -7.494 -13.522 1.00 93.69 192 VAL A N 1
ATOM 1594 C CA . VAL A 1 192 ? 12.285 -7.660 -13.004 1.00 93.69 192 VAL A CA 1
ATOM 1595 C C . VAL A 1 192 ? 11.388 -6.451 -13.275 1.00 93.69 192 VAL A C 1
ATOM 1597 O O . VAL A 1 192 ? 10.281 -6.371 -12.751 1.00 93.69 192 VAL A O 1
ATOM 1600 N N . SER A 1 193 ? 11.793 -5.526 -14.150 1.00 94.69 193 SER A N 1
ATOM 1601 C CA . SER A 1 193 ? 10.987 -4.362 -14.562 1.00 94.69 193 SER A CA 1
ATOM 1602 C C . SER A 1 193 ? 10.525 -3.453 -13.411 1.00 94.69 193 SER A C 1
ATOM 1604 O O . SER A 1 193 ? 9.357 -3.052 -13.357 1.00 94.69 193 SER A O 1
ATOM 1606 N N . ILE A 1 194 ? 11.440 -3.149 -12.492 1.00 94.06 194 ILE A N 1
ATOM 1607 C CA . ILE A 1 194 ? 11.259 -2.212 -11.376 1.00 94.06 194 ILE A CA 1
ATOM 1608 C C . ILE A 1 194 ? 12.083 -0.945 -11.651 1.00 94.06 194 ILE A C 1
ATOM 1610 O O . ILE A 1 194 ? 13.096 -0.975 -12.351 1.00 94.06 194 ILE A O 1
ATOM 1614 N N . GLU A 1 195 ? 11.615 0.194 -11.153 1.00 93.25 195 GLU A N 1
ATOM 1615 C CA . GLU A 1 195 ? 12.318 1.478 -11.220 1.00 93.25 195 GLU A CA 1
ATOM 1616 C C . GLU A 1 195 ? 13.447 1.552 -10.176 1.00 93.25 195 GLU A C 1
ATOM 1618 O O . GLU A 1 195 ? 13.307 1.039 -9.071 1.00 93.25 195 GLU A O 1
ATOM 1623 N N . THR A 1 196 ? 14.532 2.261 -10.487 1.00 93.00 196 THR A N 1
ATOM 1624 C CA . THR A 1 196 ? 15.735 2.419 -9.641 1.00 93.00 196 THR A CA 1
ATOM 1625 C C . THR A 1 196 ? 15.549 3.442 -8.510 1.00 93.00 196 THR A C 1
ATOM 1627 O O . THR A 1 196 ? 16.381 4.313 -8.282 1.00 93.00 196 THR A O 1
ATOM 1630 N N . VAL A 1 197 ? 14.410 3.390 -7.820 1.00 92.56 197 VAL A N 1
ATOM 1631 C CA . VAL A 1 197 ? 14.070 4.260 -6.683 1.00 92.56 197 VAL A CA 1
ATOM 1632 C C . VAL A 1 197 ? 13.702 3.361 -5.499 1.00 92.56 197 VAL A C 1
ATOM 1634 O O . VAL A 1 197 ? 12.993 2.375 -5.705 1.00 92.56 197 VAL A O 1
ATOM 1637 N N . PRO A 1 198 ? 14.124 3.668 -4.259 1.00 91.50 198 PRO A N 1
ATOM 1638 C CA . PRO A 1 198 ? 13.749 2.853 -3.111 1.00 91.50 198 PRO A CA 1
ATOM 1639 C C . PRO A 1 198 ? 12.247 2.972 -2.833 1.00 91.50 198 PRO A C 1
ATOM 1641 O O . PRO A 1 198 ? 11.693 4.074 -2.790 1.00 91.50 198 PRO A O 1
ATOM 1644 N N . ASN A 1 199 ? 11.587 1.837 -2.608 1.00 93.69 199 ASN A N 1
ATOM 1645 C CA . ASN A 1 199 ? 10.170 1.815 -2.272 1.00 93.69 199 ASN A CA 1
ATOM 1646 C C . ASN A 1 199 ? 9.966 2.008 -0.762 1.00 93.69 199 ASN A C 1
ATOM 1648 O O . ASN A 1 199 ? 10.513 1.262 0.050 1.00 93.69 199 ASN A O 1
ATOM 1652 N N . ILE A 1 200 ? 9.132 2.973 -0.369 1.00 93.50 200 ILE A N 1
ATOM 1653 C CA . ILE A 1 200 ? 8.848 3.236 1.051 1.00 93.50 200 ILE A CA 1
ATOM 1654 C C . ILE A 1 200 ? 8.118 2.088 1.747 1.00 93.50 200 ILE A C 1
ATOM 1656 O O . ILE A 1 200 ? 8.247 1.944 2.962 1.00 93.50 200 ILE A O 1
ATOM 1660 N N . PHE A 1 201 ? 7.379 1.256 1.003 1.00 91.69 201 PHE A N 1
ATOM 1661 C CA . PHE A 1 201 ? 6.605 0.168 1.601 1.00 91.69 201 PHE A CA 1
ATOM 1662 C C . PHE A 1 201 ? 7.498 -0.944 2.151 1.00 91.69 201 PHE A C 1
ATOM 1664 O O . PHE A 1 201 ? 7.079 -1.653 3.054 1.00 91.69 201 PHE A O 1
ATOM 1671 N N . TRP A 1 202 ? 8.759 -1.027 1.715 1.00 91.00 202 TRP A N 1
ATOM 1672 C CA . TRP A 1 202 ? 9.741 -1.963 2.273 1.00 91.00 202 TRP A CA 1
ATOM 1673 C C . TRP A 1 202 ? 10.121 -1.661 3.730 1.00 91.00 202 TRP A C 1
ATOM 1675 O O . TRP A 1 202 ? 10.746 -2.490 4.383 1.00 91.00 202 TRP A O 1
ATOM 1685 N N . LYS A 1 203 ? 9.757 -0.484 4.261 1.00 90.38 203 LYS A N 1
ATOM 1686 C CA . LYS A 1 203 ? 9.927 -0.164 5.688 1.00 90.38 203 LYS A CA 1
ATOM 1687 C C . LYS A 1 203 ? 8.884 -0.849 6.576 1.00 90.38 203 LYS A C 1
ATOM 1689 O O . LYS A 1 203 ? 9.116 -0.976 7.774 1.00 90.38 203 LYS A O 1
ATOM 1694 N N . PHE A 1 204 ? 7.745 -1.249 6.012 1.00 86.75 204 PHE A N 1
ATOM 1695 C CA . PHE A 1 204 ? 6.667 -1.906 6.745 1.00 86.75 204 PHE A CA 1
ATOM 1696 C C . PHE A 1 204 ? 6.937 -3.413 6.783 1.00 86.75 204 PHE A C 1
ATOM 1698 O O . PHE A 1 204 ? 7.220 -4.016 5.747 1.00 86.75 204 PHE A O 1
ATOM 1705 N N . LYS A 1 205 ? 6.879 -3.993 7.985 1.00 70.56 205 LYS A N 1
ATOM 1706 C CA . LYS A 1 205 ? 7.075 -5.423 8.250 1.00 70.56 205 LYS A CA 1
ATOM 1707 C C . LYS A 1 205 ? 5.755 -6.104 8.586 1.00 70.56 205 LYS A C 1
ATOM 1709 O O . LYS A 1 205 ? 4.923 -5.463 9.272 1.00 70.56 205 LYS A O 1
#

Secondary structure (DSSP, 8-state):
-HHHHHHHHHHTSHHHHHH--SS------------PPP-PPPP--SS-EEEEEE--TTS-HHHHTSSTT-EEEEEEE---TTS-HHHHHHHHHHHHHHHHHHHHHHHHH-EEEEETTEEEEE----------HHHHHHHTTB---TTSSS--SSB---GGGTT-TT--GGG--B--HHHHHHHHHTT-TTTTTB-SS--GGGG--